Protein AF-A0A831PQY0-F1 (afdb_monomer)

Foldseek 3Di:
DDPLLVQLCVLLVHDPPDDLVRLVVSLVVLCVVLPLVVCVPPDPVSSVVSVVSNVSNVVSSCVNVCVVVPQPQQQWDWDDPPQFIFTAHPVRHTQGDGAFSDWDGGDSQWIWTHDPQFIFIAGSNRDTLGDRAFNDWDHADPQWIWTHDPQFIFIAGSNRHTLGDGQFNDWAYDDPQWTWTHHPPWIFIAGSNRDTDTDDPPDD

Secondary structure (DSSP, 8-state):
--HHHHHHHHHTT--TT--HHHHHHHHHHHHHHH-GGGGTTS-HHHHHHHHHHHHHHHHHHHHHHHHSS-SS--SEEEEESSS-EEEEETTS-EEEEEEESEE---BTTBEEEEETTEEEEE-TTS-EEEEEEESEEPPPBTTBEEEEETTEEEEE-TTS-EEEEEEESEE---BTTEEEEEETTEEEEEETTS-EEEPPPS--

Mean predicted aligned error: 12.65 Å

Structure (mmCIF, N/CA/C/O backbone):
data_AF-A0A831PQY0-F1
#
_entry.id   AF-A0A831PQY0-F1
#
loop_
_atom_site.group_PDB
_atom_site.id
_atom_site.type_symbol
_atom_site.label_atom_id
_atom_site.label_alt_id
_atom_site.label_comp_id
_atom_site.label_asym_id
_atom_site.label_entity_id
_atom_site.label_seq_id
_atom_site.pdbx_PDB_ins_code
_atom_site.Cartn_x
_atom_site.Cartn_y
_atom_site.Cartn_z
_atom_site.occupancy
_atom_site.B_iso_or_equiv
_atom_site.auth_seq_id
_atom_site.auth_comp_id
_atom_site.auth_asym_id
_atom_site.auth_atom_id
_atom_site.pdbx_PDB_model_num
ATOM 1 N N . MET A 1 1 ? 12.504 24.273 -8.321 1.00 65.50 1 MET A N 1
ATOM 2 C CA . MET A 1 1 ? 12.496 24.054 -6.858 1.00 65.50 1 MET A CA 1
ATOM 3 C C . MET A 1 1 ? 11.836 25.255 -6.194 1.00 65.50 1 MET A C 1
ATOM 5 O O . MET A 1 1 ? 12.265 26.369 -6.470 1.00 65.50 1 MET A O 1
ATOM 9 N N . THR A 1 2 ? 10.770 25.055 -5.415 1.00 85.31 2 THR A N 1
ATOM 10 C CA . THR A 1 2 ? 10.046 26.147 -4.735 1.00 85.31 2 THR A CA 1
ATOM 11 C C . THR A 1 2 ? 10.798 26.608 -3.480 1.00 85.31 2 THR A C 1
ATOM 13 O O . THR A 1 2 ? 11.620 25.866 -2.942 1.00 85.31 2 THR A O 1
ATOM 16 N N . GLU A 1 3 ? 10.512 27.818 -2.990 1.00 86.94 3 GLU A N 1
ATOM 17 C CA . GLU A 1 3 ? 11.104 28.347 -1.746 1.00 86.94 3 GLU A CA 1
ATOM 18 C C . GLU A 1 3 ? 10.795 27.474 -0.522 1.00 86.94 3 GLU A C 1
ATOM 20 O O . GLU A 1 3 ? 11.610 27.338 0.384 1.00 86.94 3 GLU A O 1
ATOM 25 N N . GLU A 1 4 ? 9.644 26.804 -0.518 1.00 84.75 4 GLU A N 1
ATOM 26 C CA . GLU A 1 4 ? 9.298 25.855 0.539 1.00 84.75 4 GLU A CA 1
ATOM 27 C C . GLU A 1 4 ? 10.176 24.600 0.539 1.00 84.75 4 GLU A C 1
ATOM 29 O O . GLU A 1 4 ? 10.442 24.048 1.603 1.00 84.75 4 GLU A O 1
ATOM 34 N N . ILE A 1 5 ? 10.615 24.146 -0.638 1.00 84.62 5 ILE A N 1
ATOM 35 C CA . ILE A 1 5 ? 11.493 22.977 -0.771 1.00 84.62 5 ILE A CA 1
ATOM 36 C C . ILE A 1 5 ? 12.906 23.339 -0.317 1.00 84.62 5 ILE A C 1
ATOM 38 O O . ILE A 1 5 ? 13.515 22.576 0.424 1.00 84.62 5 ILE A O 1
ATOM 42 N N . LYS A 1 6 ? 13.400 24.528 -0.687 1.00 87.94 6 LYS A N 1
ATOM 43 C CA . LYS A 1 6 ? 14.693 25.040 -0.203 1.00 87.94 6 LYS A CA 1
ATOM 44 C C . LYS A 1 6 ? 14.741 25.098 1.322 1.00 87.94 6 LYS A C 1
ATOM 46 O O . LYS A 1 6 ? 15.657 24.548 1.917 1.00 87.94 6 LYS A O 1
ATOM 51 N N . ARG A 1 7 ? 13.699 25.653 1.950 1.00 91.19 7 ARG A N 1
ATOM 52 C CA . ARG A 1 7 ? 13.583 25.705 3.417 1.00 91.19 7 ARG A CA 1
ATOM 53 C C . ARG A 1 7 ? 13.572 24.330 4.072 1.00 91.19 7 ARG A C 1
ATOM 55 O O . ARG A 1 7 ? 14.046 24.192 5.190 1.00 91.19 7 ARG A O 1
ATOM 62 N N . ALA A 1 8 ? 13.017 23.320 3.405 1.00 89.00 8 ALA A N 1
ATOM 63 C CA . ALA A 1 8 ? 13.025 21.963 3.933 1.00 89.00 8 ALA A CA 1
ATOM 64 C C . ALA A 1 8 ? 14.435 21.342 3.883 1.00 89.00 8 ALA A C 1
ATOM 66 O O . ALA A 1 8 ? 14.832 20.689 4.844 1.00 89.00 8 ALA A O 1
ATOM 67 N N . TYR A 1 9 ? 15.208 21.594 2.819 1.00 90.81 9 TYR A N 1
ATOM 68 C CA . TYR A 1 9 ? 16.624 21.199 2.752 1.00 90.81 9 TYR A CA 1
ATOM 69 C C . TYR A 1 9 ? 17.455 21.919 3.824 1.00 90.81 9 TYR A C 1
ATOM 71 O O . TYR A 1 9 ? 18.184 21.276 4.574 1.00 90.81 9 TYR A O 1
ATOM 79 N N . GLU A 1 10 ? 17.253 23.229 3.984 1.00 93.50 10 GLU A N 1
ATOM 80 C CA . GLU A 1 10 ? 17.897 24.030 5.034 1.00 93.50 10 GLU A CA 1
ATOM 81 C C . GLU A 1 10 ? 17.553 23.531 6.447 1.00 93.50 10 GLU A C 1
ATOM 83 O O . GLU A 1 10 ? 18.429 23.449 7.303 1.00 93.50 10 GLU A O 1
ATOM 88 N N . ALA A 1 11 ? 16.292 23.164 6.700 1.00 93.56 11 ALA A N 1
ATOM 89 C CA . ALA A 1 11 ? 15.847 22.663 8.001 1.00 93.56 11 ALA A CA 1
ATOM 90 C C . ALA A 1 11 ? 16.440 21.293 8.367 1.00 93.56 11 ALA A C 1
ATOM 92 O O . ALA A 1 11 ? 16.544 20.984 9.554 1.00 93.56 11 ALA A O 1
ATOM 93 N N . LEU A 1 12 ? 16.813 20.486 7.369 1.00 93.31 12 LEU A N 1
ATOM 94 C CA . LEU A 1 12 ? 17.541 19.230 7.560 1.00 93.31 12 LEU A CA 1
ATOM 95 C C . LEU A 1 12 ? 19.060 19.390 7.479 1.00 93.31 12 LEU A C 1
ATOM 97 O O . LEU A 1 12 ? 19.764 18.394 7.597 1.00 93.31 12 LEU A O 1
ATOM 101 N N . GLU A 1 13 ? 19.560 20.613 7.291 1.00 94.31 13 GLU A N 1
ATOM 102 C CA . GLU A 1 13 ? 20.993 20.900 7.175 1.00 94.31 13 GLU A CA 1
ATOM 103 C C . GLU A 1 13 ? 21.674 20.087 6.051 1.00 94.31 13 GLU A C 1
ATOM 105 O O . GLU A 1 13 ? 22.830 19.685 6.168 1.00 94.31 13 GLU A O 1
ATOM 110 N N . VAL A 1 14 ? 20.956 19.854 4.943 1.00 92.69 14 VAL A N 1
ATOM 111 C CA . VAL A 1 14 ? 21.448 19.119 3.763 1.00 92.69 14 VAL A CA 1
ATOM 112 C C . VAL A 1 14 ? 21.361 19.948 2.484 1.00 92.69 14 VAL A C 1
ATOM 114 O O . VAL A 1 14 ? 20.502 20.818 2.335 1.00 92.69 14 VAL A O 1
ATOM 117 N N . GLU A 1 15 ? 22.234 19.645 1.524 1.00 90.62 15 GLU A N 1
ATOM 118 C CA . GLU A 1 15 ? 22.239 20.309 0.220 1.00 90.62 15 GLU A CA 1
ATOM 119 C C . GLU A 1 15 ? 21.024 19.907 -0.641 1.00 90.62 15 GLU A C 1
ATOM 121 O O . GLU A 1 15 ? 20.596 18.743 -0.626 1.00 90.62 15 GLU A O 1
ATOM 126 N N . PRO A 1 16 ? 20.468 20.833 -1.448 1.00 89.12 16 PRO A N 1
ATOM 127 C CA . PRO A 1 16 ? 19.428 20.503 -2.412 1.00 89.12 16 PRO A CA 1
ATOM 128 C C . PRO A 1 16 ? 19.854 19.381 -3.364 1.00 89.12 16 PRO A C 1
ATOM 130 O O . PRO A 1 16 ? 20.879 19.474 -4.035 1.00 89.12 16 PRO A O 1
ATOM 133 N N . GLY A 1 17 ? 19.022 18.345 -3.475 1.00 79.56 17 GLY A N 1
ATOM 134 C CA . GLY A 1 17 ? 19.317 17.161 -4.288 1.00 79.56 17 GLY A CA 1
ATOM 135 C C . GLY A 1 17 ? 19.933 15.988 -3.521 1.00 79.56 17 GLY A C 1
ATOM 136 O O . GLY A 1 17 ? 20.228 14.978 -4.154 1.00 79.56 17 GLY A O 1
ATOM 137 N N . ALA A 1 18 ? 20.074 16.088 -2.193 1.00 82.38 18 ALA A N 1
ATOM 138 C CA . ALA A 1 18 ? 20.431 14.957 -1.337 1.00 82.38 18 ALA A CA 1
ATOM 139 C C . ALA A 1 18 ? 19.523 13.734 -1.583 1.00 82.38 18 ALA A C 1
ATOM 141 O O . ALA A 1 18 ? 18.303 13.864 -1.748 1.00 82.38 18 ALA A O 1
ATOM 142 N N . SER A 1 19 ? 20.137 12.553 -1.607 1.00 78.31 19 SER A N 1
ATOM 143 C CA . SER A 1 19 ? 19.492 11.246 -1.752 1.00 78.31 19 SER A CA 1
ATOM 144 C C . SER A 1 19 ? 18.610 10.897 -0.549 1.00 78.31 19 SER A C 1
ATOM 146 O O . SER A 1 19 ? 18.750 11.462 0.534 1.00 78.31 19 SER A O 1
ATOM 148 N N . GLU A 1 20 ? 17.709 9.919 -0.702 1.00 77.12 20 GLU A N 1
ATOM 149 C CA . GLU A 1 20 ? 16.850 9.466 0.405 1.00 77.12 20 GLU A CA 1
ATOM 150 C C . GLU A 1 20 ? 17.662 8.972 1.613 1.00 77.12 20 GLU A C 1
ATOM 152 O O . GLU A 1 20 ? 17.289 9.233 2.757 1.00 77.12 20 GLU A O 1
ATOM 157 N N . THR A 1 21 ? 18.797 8.311 1.371 1.00 75.00 21 THR A N 1
ATOM 158 C CA . THR A 1 21 ? 19.711 7.871 2.431 1.00 75.00 21 THR A CA 1
ATOM 159 C C . THR A 1 21 ? 20.302 9.060 3.186 1.00 75.00 21 THR A C 1
ATOM 161 O O . THR A 1 21 ? 20.207 9.090 4.410 1.00 75.00 21 THR A O 1
ATOM 164 N N . GLU A 1 22 ? 20.820 10.069 2.479 1.00 84.38 22 GLU A N 1
ATOM 165 C CA . GLU A 1 22 ? 21.385 11.285 3.087 1.00 84.38 22 GLU A CA 1
ATOM 166 C C . GLU A 1 22 ? 20.323 12.071 3.873 1.00 84.38 22 GLU A C 1
ATOM 168 O O . GLU A 1 22 ? 20.569 12.503 4.999 1.00 84.38 22 GLU A O 1
ATOM 173 N N . LEU A 1 23 ? 19.105 12.190 3.329 1.00 85.00 23 LEU A N 1
ATOM 174 C CA . LEU A 1 23 ? 17.973 12.823 4.012 1.00 85.00 23 LEU A CA 1
ATOM 175 C C . LEU A 1 23 ? 17.591 12.086 5.300 1.00 85.00 23 LEU A C 1
ATOM 177 O O . LEU A 1 23 ? 17.309 12.716 6.322 1.00 85.00 23 LEU A O 1
ATOM 181 N N . ARG A 1 24 ? 17.566 10.749 5.261 1.00 84.56 24 ARG A N 1
ATOM 182 C CA . ARG A 1 24 ? 17.228 9.912 6.416 1.00 84.56 24 ARG A CA 1
ATOM 183 C C . ARG A 1 24 ? 18.296 9.990 7.502 1.00 84.56 24 ARG A C 1
ATOM 185 O O . ARG A 1 24 ? 17.944 10.067 8.677 1.00 84.56 24 ARG A O 1
ATOM 192 N N . GLU A 1 25 ? 19.570 9.944 7.134 1.00 82.81 25 GLU A N 1
ATOM 193 C CA . GLU A 1 25 ? 20.678 10.049 8.087 1.00 82.81 25 GLU A CA 1
ATOM 194 C C . GLU A 1 25 ? 20.676 11.411 8.784 1.00 82.81 25 GLU A C 1
ATOM 196 O O . GLU A 1 25 ? 20.644 11.460 10.016 1.00 82.81 25 GLU A O 1
ATOM 201 N N . ALA A 1 26 ? 20.563 12.499 8.015 1.00 89.69 26 ALA A N 1
ATOM 202 C CA . ALA A 1 26 ? 20.464 13.852 8.555 1.00 89.69 26 ALA A CA 1
ATOM 203 C C . ALA A 1 26 ? 19.263 14.015 9.502 1.00 89.69 26 ALA A C 1
ATOM 205 O O . ALA A 1 26 ? 19.399 14.543 10.608 1.00 89.69 26 ALA A O 1
ATOM 206 N N . TYR A 1 27 ? 18.092 13.490 9.120 1.00 89.94 27 TYR A N 1
ATOM 207 C CA . TYR A 1 27 ? 16.911 13.479 9.985 1.00 89.94 27 TYR A CA 1
ATOM 208 C C . TYR A 1 27 ? 17.182 12.770 11.318 1.00 89.94 27 TYR A C 1
ATOM 210 O O . TYR A 1 27 ? 16.890 13.320 12.381 1.00 89.94 27 TYR A O 1
ATOM 218 N N . LEU A 1 28 ? 17.754 11.562 11.286 1.00 83.19 28 LEU A N 1
ATOM 219 C CA . LEU A 1 28 ? 18.023 10.789 12.499 1.00 83.19 28 LEU A CA 1
ATOM 220 C C . LEU A 1 28 ? 19.021 11.495 13.418 1.00 83.19 28 LEU A C 1
ATOM 222 O O . LEU A 1 28 ? 18.849 11.465 14.637 1.00 83.19 28 LEU A O 1
ATOM 226 N N . ASP A 1 29 ? 20.041 12.136 12.860 1.00 90.25 29 ASP A N 1
ATOM 227 C CA . ASP A 1 29 ? 21.036 12.860 13.645 1.00 90.25 29 ASP A CA 1
ATOM 228 C C . ASP A 1 29 ? 20.451 14.117 14.289 1.00 90.25 29 ASP A C 1
ATOM 230 O O . ASP A 1 29 ? 20.637 14.338 15.489 1.00 90.25 29 ASP A O 1
ATOM 234 N N . LEU A 1 30 ? 19.629 14.869 13.560 1.00 91.00 30 LEU A N 1
ATOM 235 C CA . LEU A 1 30 ? 18.924 16.025 14.108 1.00 91.00 30 LEU A CA 1
ATOM 236 C C . LEU A 1 30 ? 17.892 15.627 15.172 1.00 91.00 30 LEU A C 1
ATOM 238 O O . LEU A 1 30 ? 17.803 16.283 16.212 1.00 91.00 30 LEU A O 1
ATOM 242 N N . VAL A 1 31 ? 17.165 14.521 14.990 1.00 88.25 31 VAL A N 1
ATOM 243 C CA . VAL A 1 31 ? 16.253 13.990 16.019 1.00 88.25 31 VAL A CA 1
ATOM 244 C C . VAL A 1 31 ? 17.020 13.620 17.285 1.00 88.25 31 VAL A C 1
ATOM 246 O O . VAL A 1 31 ? 16.588 13.984 18.375 1.00 88.25 31 VAL A O 1
ATOM 249 N N . LYS A 1 32 ? 18.183 12.962 17.176 1.00 88.56 32 LYS A N 1
ATOM 250 C CA . LYS A 1 32 ? 19.033 12.655 18.343 1.00 88.56 32 LYS A CA 1
ATOM 251 C C . LYS A 1 32 ? 19.524 13.916 19.055 1.00 88.56 32 LYS A C 1
ATOM 253 O O . LYS A 1 32 ? 19.781 13.869 20.258 1.00 88.56 32 LYS A O 1
ATOM 258 N N . VAL A 1 33 ? 19.722 15.023 18.342 1.00 90.31 33 VAL A N 1
ATOM 259 C CA . VAL A 1 33 ? 20.150 16.299 18.934 1.00 90.31 33 VAL A CA 1
ATOM 260 C C . VAL A 1 33 ? 18.996 16.971 19.669 1.00 90.31 33 VAL A C 1
ATOM 262 O O . VAL A 1 33 ? 19.174 17.357 20.819 1.00 90.31 33 VAL A O 1
ATOM 265 N N . TRP A 1 34 ? 17.824 17.052 19.039 1.00 88.88 34 TRP A N 1
ATOM 266 C CA . TRP A 1 34 ? 16.681 17.836 19.518 1.00 88.88 34 TRP A CA 1
ATOM 267 C C . TRP A 1 34 ? 15.627 17.026 20.291 1.00 88.88 34 TRP A C 1
ATOM 269 O O . TRP A 1 34 ? 14.564 17.556 20.621 1.00 88.88 34 TRP A O 1
ATOM 279 N N . HIS A 1 35 ? 15.891 15.749 20.588 1.00 85.12 35 HIS A N 1
ATOM 280 C CA . HIS A 1 35 ? 14.958 14.884 21.312 1.00 85.12 35 HIS A CA 1
ATOM 281 C C . HIS A 1 35 ? 14.588 15.471 22.692 1.00 85.12 35 HIS A C 1
ATOM 283 O O . HIS A 1 35 ? 15.496 15.846 23.443 1.00 85.12 35 HIS A O 1
ATOM 289 N N . PRO A 1 36 ? 13.297 15.494 23.089 1.00 80.56 36 PRO A N 1
ATOM 290 C CA . PRO A 1 36 ? 12.851 16.104 24.346 1.00 80.56 36 PRO A CA 1
ATOM 291 C C . PRO A 1 36 ? 13.582 15.583 25.589 1.00 80.56 36 PRO A C 1
ATOM 293 O O . PRO A 1 36 ? 13.931 16.369 26.471 1.00 80.56 36 PRO A O 1
ATOM 296 N N . ASP A 1 37 ? 13.901 14.287 25.624 1.00 82.69 37 ASP A N 1
ATOM 297 C CA . ASP A 1 37 ? 14.613 13.649 26.741 1.00 82.69 37 ASP A CA 1
ATOM 298 C C . ASP A 1 37 ? 15.985 14.278 27.021 1.00 82.69 37 ASP A C 1
ATOM 300 O O . ASP A 1 37 ? 16.420 14.337 28.171 1.00 82.69 37 ASP A O 1
ATOM 304 N N . ARG A 1 38 ? 16.665 14.814 25.998 1.00 82.75 38 ARG A N 1
ATOM 305 C CA . ARG A 1 38 ? 17.962 15.488 26.179 1.00 82.75 38 ARG A CA 1
ATOM 306 C C . ARG A 1 38 ? 17.835 16.857 26.830 1.00 82.75 38 ARG A C 1
ATOM 308 O O . ARG A 1 38 ? 18.797 17.338 27.421 1.00 82.75 38 ARG A O 1
ATOM 315 N N . HIS A 1 39 ? 16.649 17.450 26.757 1.00 82.69 39 HIS A N 1
ATOM 316 C CA . HIS A 1 39 ? 16.357 18.786 27.259 1.00 82.69 39 HIS A CA 1
ATOM 317 C C . HIS A 1 39 ? 15.442 18.762 28.496 1.00 82.69 39 HIS A C 1
ATOM 319 O O . HIS A 1 39 ? 15.044 19.816 28.990 1.00 82.69 39 HIS A O 1
ATOM 325 N N . GLN A 1 40 ? 15.122 17.585 29.053 1.00 78.44 40 GLN A N 1
ATOM 326 C CA . GLN A 1 40 ? 14.158 17.432 30.155 1.00 78.44 40 GLN A CA 1
ATOM 327 C C . GLN A 1 40 ? 14.520 18.237 31.420 1.00 78.44 40 GLN A C 1
ATOM 329 O O . GLN A 1 40 ? 13.636 18.705 32.141 1.00 78.44 40 GLN A O 1
ATOM 334 N N . HIS A 1 41 ? 15.819 18.441 31.663 1.00 87.69 41 HIS A N 1
ATOM 335 C CA . HIS A 1 41 ? 16.349 19.198 32.803 1.00 87.69 41 HIS A CA 1
ATOM 336 C C . HIS A 1 41 ? 16.707 20.651 32.463 1.00 87.69 41 HIS A C 1
ATOM 338 O O . HIS A 1 41 ? 17.216 21.378 33.313 1.00 87.69 41 HIS A O 1
ATOM 344 N N . GLU A 1 42 ? 16.443 21.097 31.236 1.00 87.88 42 GLU A N 1
ATOM 345 C CA . GLU A 1 42 ? 16.750 22.457 30.806 1.00 87.88 42 GLU A CA 1
ATOM 346 C C . GLU A 1 42 ? 15.621 23.443 31.127 1.00 87.88 42 GLU A C 1
ATOM 348 O O . GLU A 1 42 ? 14.519 23.087 31.561 1.00 87.88 42 GLU A O 1
ATOM 353 N N . SER A 1 43 ? 15.881 24.731 30.900 1.00 90.06 43 SER A N 1
ATOM 354 C CA . SER A 1 43 ? 14.856 25.767 31.031 1.00 90.06 43 SER A CA 1
ATOM 355 C C . SER A 1 43 ? 13.660 25.494 30.111 1.00 90.06 43 SER A C 1
ATOM 357 O O . SER A 1 43 ? 13.807 24.958 29.013 1.00 90.06 43 SER A O 1
ATOM 359 N N . GLU A 1 44 ? 12.467 25.915 30.528 1.00 89.62 44 GLU A N 1
ATOM 360 C CA . GLU A 1 44 ? 11.242 25.785 29.725 1.00 89.62 44 GLU A CA 1
ATOM 361 C C . GLU A 1 44 ? 11.395 26.406 28.324 1.00 89.62 44 GLU A C 1
ATOM 363 O O . GLU A 1 44 ? 10.905 25.865 27.335 1.00 89.62 44 GLU A O 1
ATOM 368 N N . ARG A 1 45 ? 12.141 27.516 28.223 1.00 90.44 45 ARG A N 1
ATOM 369 C CA . ARG A 1 45 ? 12.454 28.170 26.944 1.00 90.44 45 ARG A CA 1
ATOM 370 C C . ARG A 1 45 ? 13.237 27.256 26.001 1.00 90.44 45 ARG A C 1
ATOM 372 O O . ARG A 1 45 ? 12.949 27.242 24.808 1.00 90.44 45 ARG A O 1
ATOM 379 N N . LEU A 1 46 ? 14.217 26.517 26.519 1.00 84.94 46 LEU A N 1
ATOM 380 C CA . LEU A 1 46 ? 15.031 25.602 25.716 1.00 84.94 46 LEU A CA 1
ATOM 381 C C . LEU A 1 46 ? 14.243 24.354 25.316 1.00 84.94 46 LEU A C 1
ATOM 383 O O . LEU A 1 46 ? 14.291 23.972 24.153 1.00 84.94 46 LEU A O 1
ATOM 387 N N . ARG A 1 47 ? 13.425 23.808 26.222 1.00 87.81 47 ARG A N 1
ATOM 388 C CA . ARG A 1 47 ? 12.512 22.695 25.916 1.00 87.81 47 ARG A CA 1
ATOM 389 C C . ARG A 1 47 ? 11.538 23.035 24.791 1.00 87.81 47 ARG A C 1
ATOM 391 O O . ARG A 1 47 ? 11.498 22.333 23.788 1.00 87.81 47 ARG A O 1
ATOM 398 N N . LYS A 1 48 ? 10.848 24.176 24.891 1.00 90.06 48 LYS A N 1
ATOM 399 C CA . LYS A 1 48 ? 9.941 24.664 23.836 1.00 90.06 48 LYS A CA 1
ATOM 400 C C . LYS A 1 48 ? 10.660 24.893 22.508 1.00 90.06 48 LYS A C 1
ATOM 402 O O . LYS A 1 48 ? 10.112 24.615 21.444 1.00 90.06 48 LYS A O 1
ATOM 407 N N . ARG A 1 49 ? 11.897 25.398 22.556 1.00 91.00 49 ARG A N 1
ATOM 408 C CA . ARG A 1 49 ? 12.728 25.569 21.359 1.00 91.00 49 ARG A CA 1
ATOM 409 C C . ARG A 1 49 ? 13.085 24.222 20.727 1.00 91.00 49 ARG A C 1
ATOM 411 O O . ARG A 1 49 ? 13.014 24.118 19.506 1.00 91.00 49 ARG A O 1
ATOM 418 N N . ALA A 1 50 ? 13.441 23.222 21.531 1.00 83.50 50 ALA A N 1
ATOM 419 C CA . ALA A 1 50 ? 13.766 21.882 21.054 1.00 83.50 50 ALA A CA 1
ATOM 420 C C . ALA A 1 50 ? 12.549 21.184 20.434 1.00 83.50 50 ALA A C 1
ATOM 422 O O . ALA A 1 50 ? 12.642 20.682 19.319 1.00 83.50 50 ALA A O 1
ATOM 423 N N . GLU A 1 51 ? 11.382 21.258 21.077 1.00 87.69 51 GLU A N 1
ATOM 424 C CA . GLU A 1 51 ? 10.115 20.750 20.530 1.00 87.69 51 GLU A CA 1
ATOM 425 C C . GLU A 1 51 ? 9.758 21.409 19.191 1.00 87.69 51 GLU A C 1
ATOM 427 O O . GLU A 1 51 ? 9.403 20.731 18.225 1.00 87.69 51 GLU A O 1
ATOM 432 N N . GLN A 1 52 ? 9.891 22.737 19.109 1.00 90.50 52 GLN A N 1
ATOM 433 C CA . GLN A 1 52 ? 9.633 23.477 17.877 1.00 90.50 52 GLN A CA 1
ATOM 434 C C . GLN A 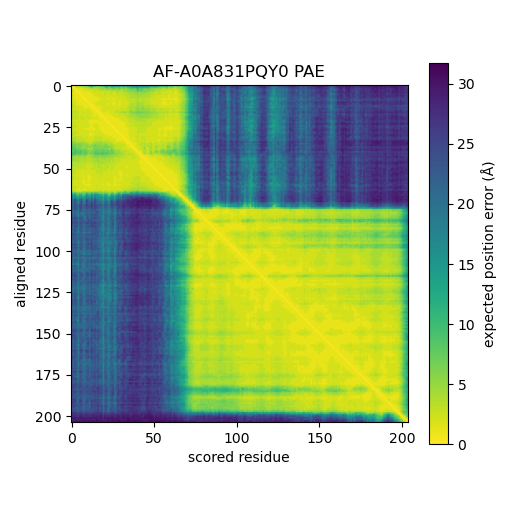1 52 ? 10.601 23.069 16.761 1.00 90.50 52 GLN A C 1
ATOM 436 O O . GLN A 1 52 ? 10.175 22.915 15.616 1.00 90.50 52 GLN A O 1
ATOM 441 N N . LYS A 1 53 ? 11.882 22.863 17.091 1.00 91.56 53 LYS A N 1
ATOM 442 C CA . LYS A 1 53 ? 12.883 22.383 16.135 1.00 91.56 53 LYS A CA 1
ATOM 443 C C . LYS A 1 53 ? 12.588 20.965 15.671 1.00 91.56 53 LYS A C 1
ATOM 445 O O . LYS A 1 53 ? 12.589 20.720 14.471 1.00 91.56 53 LYS A O 1
ATOM 450 N N . LEU A 1 54 ? 12.246 20.059 16.581 1.00 85.25 54 LEU A N 1
ATOM 451 C CA . LEU A 1 54 ? 11.874 18.689 16.239 1.00 85.25 54 LEU A CA 1
ATOM 452 C C . LEU A 1 54 ? 10.655 18.642 15.306 1.00 85.25 54 LEU A C 1
ATOM 454 O O . LEU A 1 54 ? 10.640 17.878 14.339 1.00 85.25 54 LEU A O 1
ATOM 458 N N . LYS A 1 55 ? 9.654 19.495 15.554 1.00 87.19 55 LYS A N 1
ATOM 459 C CA . LYS A 1 55 ? 8.487 19.645 14.678 1.00 87.19 55 LYS A CA 1
ATOM 460 C C . LYS A 1 55 ? 8.880 20.139 13.284 1.00 87.19 55 LYS A C 1
ATOM 462 O O . LYS A 1 55 ? 8.417 19.578 12.297 1.00 87.19 55 LYS A O 1
ATOM 467 N N . GLU A 1 56 ? 9.732 21.158 13.204 1.00 92.56 56 GLU A N 1
ATOM 468 C CA . GLU A 1 56 ? 10.234 21.717 11.942 1.00 92.56 56 GLU A CA 1
ATOM 469 C C . GLU A 1 56 ? 11.023 20.676 11.130 1.00 92.56 56 GLU A C 1
ATOM 471 O O . GLU A 1 56 ? 10.722 20.463 9.958 1.00 92.56 56 GLU A O 1
ATOM 476 N N . ILE A 1 57 ? 11.957 19.966 11.773 1.00 90.50 57 ILE A N 1
ATOM 477 C CA . ILE A 1 57 ? 12.774 18.894 11.179 1.00 90.50 57 ILE A CA 1
ATOM 478 C C . ILE A 1 57 ? 11.887 17.762 10.649 1.00 90.50 57 ILE A C 1
ATOM 480 O O . ILE A 1 57 ? 12.069 17.295 9.526 1.00 90.50 57 ILE A O 1
ATOM 484 N N . THR A 1 58 ? 10.885 17.345 11.427 1.00 82.06 58 THR A N 1
ATOM 485 C CA . THR A 1 58 ? 9.961 16.273 11.025 1.00 82.06 58 THR A CA 1
ATOM 486 C C . THR A 1 58 ? 9.125 16.687 9.815 1.00 82.06 58 THR A C 1
ATOM 488 O O . THR A 1 58 ? 9.052 15.945 8.841 1.00 82.06 58 THR A O 1
ATOM 491 N N . GLN A 1 59 ? 8.569 17.902 9.822 1.00 83.69 59 GLN A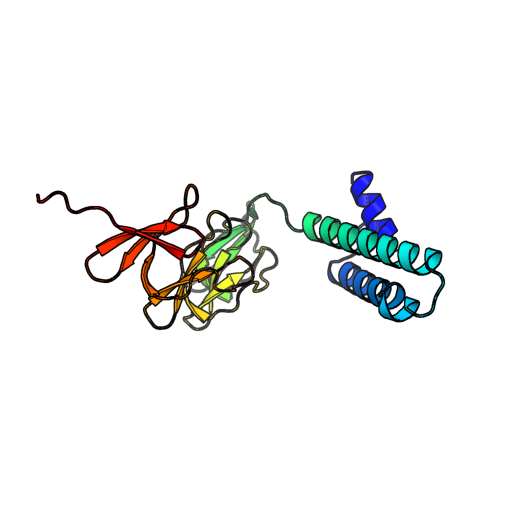 N 1
ATOM 492 C CA . GLN A 1 59 ? 7.799 18.433 8.692 1.00 83.69 59 GLN A CA 1
ATOM 493 C C . GLN A 1 59 ? 8.653 18.610 7.431 1.00 83.69 59 GLN A C 1
ATOM 495 O O . GLN A 1 59 ? 8.175 18.369 6.322 1.00 83.69 59 GLN A O 1
ATOM 500 N N . ALA A 1 60 ? 9.911 19.026 7.584 1.00 88.75 60 ALA A N 1
ATOM 501 C CA . ALA A 1 60 ? 10.855 19.152 6.483 1.00 88.75 60 ALA A CA 1
ATOM 502 C C . ALA A 1 60 ? 11.190 17.787 5.869 1.00 88.75 60 ALA A C 1
ATOM 504 O O . ALA A 1 60 ? 11.102 17.632 4.651 1.00 88.75 60 ALA A O 1
ATOM 505 N N . TYR A 1 61 ? 11.480 16.783 6.701 1.00 81.69 61 TYR A N 1
ATOM 506 C CA . TYR A 1 61 ? 11.722 15.411 6.255 1.00 81.69 61 TYR A CA 1
ATOM 507 C C . TYR A 1 61 ? 10.507 14.802 5.557 1.00 81.69 61 TYR A C 1
ATOM 509 O O . TYR A 1 61 ? 10.641 14.266 4.461 1.00 81.69 61 TYR A O 1
ATOM 517 N N . GLU A 1 62 ? 9.308 14.942 6.122 1.00 80.81 62 GLU A N 1
ATOM 518 C CA . GLU A 1 62 ? 8.069 14.486 5.482 1.00 80.81 62 GLU A CA 1
ATOM 519 C C . GLU A 1 62 ? 7.824 15.183 4.143 1.00 80.81 62 GLU A C 1
ATOM 521 O O . GLU A 1 62 ? 7.451 14.528 3.169 1.00 80.81 62 GLU A O 1
ATOM 526 N N . LYS A 1 63 ? 8.079 16.496 4.066 1.00 84.81 63 LYS A N 1
ATOM 527 C CA . LYS A 1 63 ? 7.953 17.263 2.824 1.00 84.81 63 LYS A CA 1
ATOM 528 C C . LYS A 1 63 ? 8.949 16.773 1.775 1.00 84.81 63 LYS A C 1
ATOM 530 O O . LYS A 1 63 ? 8.531 16.497 0.658 1.00 84.81 63 LYS A O 1
ATOM 535 N N . LEU A 1 64 ? 10.230 16.620 2.114 1.00 82.62 64 LEU A N 1
ATOM 536 C CA . LEU A 1 64 ? 11.256 16.167 1.167 1.00 82.62 64 LEU A CA 1
ATOM 537 C C . LEU A 1 64 ? 11.067 14.705 0.749 1.00 82.62 64 LEU A C 1
ATOM 539 O O . LEU A 1 64 ? 11.170 14.399 -0.436 1.00 82.62 64 LEU A O 1
ATOM 543 N N . ARG A 1 65 ? 10.679 13.823 1.677 1.00 74.88 65 ARG A N 1
ATOM 544 C CA . ARG A 1 65 ? 10.286 12.439 1.365 1.00 74.88 65 ARG A CA 1
ATOM 545 C C . ARG A 1 65 ? 9.049 12.399 0.464 1.00 74.88 65 ARG A C 1
ATOM 547 O O . ARG A 1 65 ? 8.965 11.579 -0.445 1.00 74.88 65 ARG A O 1
ATOM 554 N N . GLY A 1 66 ? 8.100 13.307 0.691 1.00 61.16 66 GLY A N 1
ATOM 555 C CA . GLY A 1 66 ? 6.897 13.475 -0.120 1.00 61.16 66 GLY A CA 1
ATOM 556 C C . GLY A 1 66 ? 7.160 13.995 -1.537 1.00 61.16 66 GLY A C 1
ATOM 557 O O . GLY A 1 66 ? 6.366 13.723 -2.427 1.00 61.16 66 GLY A O 1
ATOM 558 N N . LEU A 1 67 ? 8.280 14.682 -1.796 1.00 53.62 67 LEU A N 1
ATOM 559 C CA . LEU A 1 67 ? 8.644 15.161 -3.142 1.00 53.62 67 LEU A CA 1
ATOM 5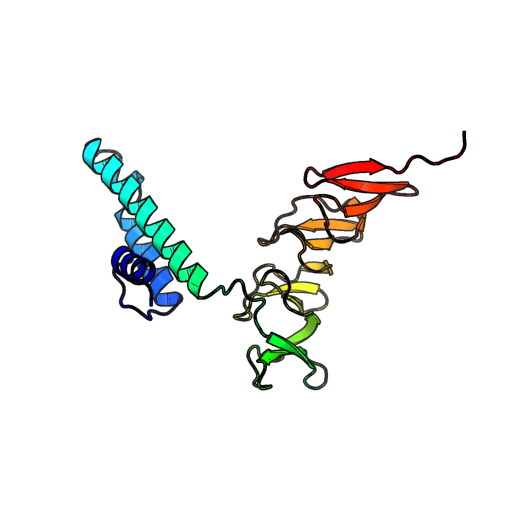60 C C . LEU A 1 67 ? 9.145 14.045 -4.072 1.00 53.62 67 LEU A C 1
ATOM 562 O O . LEU A 1 67 ? 9.065 14.201 -5.288 1.00 53.62 67 LEU A O 1
ATOM 566 N N . GLY A 1 68 ? 9.626 12.926 -3.516 1.00 47.00 68 GLY A N 1
ATOM 567 C CA . GLY A 1 68 ? 9.881 11.676 -4.248 1.00 47.00 68 GLY A CA 1
ATOM 568 C C . GLY A 1 68 ? 8.644 10.778 -4.361 1.00 47.00 68 GLY A C 1
ATOM 569 O O . GLY A 1 68 ? 8.615 9.853 -5.167 1.00 47.00 68 GLY A O 1
ATOM 570 N N . GLN A 1 69 ? 7.591 11.079 -3.597 1.00 45.53 69 GLN A N 1
ATOM 571 C CA . GLN A 1 69 ? 6.279 10.449 -3.702 1.00 45.53 69 GLN A CA 1
ATOM 572 C C . GLN A 1 69 ? 5.340 11.386 -4.450 1.00 45.53 69 GLN A C 1
ATOM 574 O O . GLN A 1 69 ? 4.433 12.000 -3.888 1.00 45.53 69 GLN A O 1
ATOM 579 N N . SER A 1 70 ? 5.575 11.486 -5.755 1.00 40.00 70 SER A N 1
ATOM 580 C CA . SER A 1 70 ? 4.569 11.982 -6.679 1.00 40.00 70 SER A CA 1
ATOM 581 C C . SER A 1 70 ? 3.212 11.346 -6.345 1.00 40.00 70 SER A C 1
ATOM 583 O O . SER A 1 70 ? 3.057 10.129 -6.368 1.00 40.00 70 SER A O 1
ATOM 585 N N . GLN A 1 71 ? 2.230 12.190 -6.027 1.00 41.28 71 GLN A N 1
ATOM 586 C CA . GLN A 1 71 ? 0.809 11.837 -6.042 1.00 41.28 71 GLN A CA 1
ATOM 587 C C . GLN A 1 71 ? 0.284 11.592 -7.467 1.00 41.28 71 GLN A C 1
ATOM 589 O O . GLN A 1 71 ? -0.880 11.231 -7.616 1.00 41.28 71 GLN A O 1
ATOM 594 N N . ALA A 1 72 ? 1.103 11.749 -8.515 1.00 44.12 72 ALA A N 1
ATOM 595 C CA . ALA A 1 72 ? 0.835 11.026 -9.750 1.00 44.12 72 ALA A CA 1
ATOM 596 C C . ALA A 1 72 ? 1.095 9.551 -9.448 1.00 44.12 72 ALA A C 1
ATOM 598 O O . ALA A 1 72 ? 2.212 9.220 -9.041 1.00 44.12 72 ALA A O 1
ATOM 599 N N . GLU A 1 73 ? 0.069 8.704 -9.605 1.00 55.78 73 GLU A N 1
ATOM 600 C CA . GLU A 1 73 ? 0.251 7.259 -9.780 1.00 55.78 73 GLU A CA 1
ATOM 601 C C . GLU A 1 73 ? 1.537 7.088 -10.587 1.00 55.78 73 GLU A C 1
ATOM 603 O O . GLU A 1 73 ? 1.638 7.678 -11.662 1.00 55.78 73 GLU A O 1
ATOM 608 N N . ALA A 1 74 ? 2.573 6.465 -10.010 1.00 62.69 74 ALA A N 1
ATOM 609 C CA . ALA A 1 74 ? 3.855 6.385 -10.694 1.00 62.69 74 ALA A CA 1
ATOM 610 C C . ALA A 1 74 ? 3.566 5.850 -12.098 1.00 62.69 74 ALA A C 1
ATOM 612 O O . ALA A 1 74 ? 2.871 4.836 -12.188 1.00 62.69 74 ALA A O 1
ATOM 613 N N . ASP A 1 75 ? 4.002 6.567 -13.147 1.00 80.75 75 ASP A N 1
ATOM 614 C CA . ASP A 1 75 ? 3.778 6.237 -14.568 1.00 80.75 75 ASP A CA 1
ATOM 615 C C . ASP A 1 75 ? 4.565 4.966 -14.934 1.00 80.75 75 ASP A C 1
ATOM 617 O O . ASP A 1 75 ? 5.448 4.953 -15.794 1.00 80.75 75 ASP A O 1
ATOM 621 N N . LEU A 1 76 ? 4.289 3.908 -14.185 1.00 91.69 76 LEU A N 1
ATOM 622 C CA . LEU A 1 76 ? 4.933 2.626 -14.133 1.00 91.69 76 LEU A CA 1
ATOM 623 C C . LEU A 1 76 ? 3.875 1.598 -14.483 1.00 91.69 76 LEU A C 1
ATOM 625 O O . LEU A 1 76 ? 2.888 1.395 -13.772 1.00 91.69 76 LEU A O 1
ATOM 629 N N . PHE A 1 77 ? 4.105 0.938 -15.602 1.00 94.94 77 PHE A N 1
ATOM 630 C CA . PHE A 1 77 ? 3.189 -0.033 -16.159 1.00 94.94 77 PHE A CA 1
ATOM 631 C C . PHE A 1 77 ? 3.740 -1.427 -15.874 1.00 94.94 77 PHE A C 1
ATOM 633 O O . PHE A 1 77 ? 4.919 -1.676 -16.153 1.00 94.94 77 PHE A O 1
ATOM 640 N N . PRO A 1 78 ? 2.932 -2.336 -15.300 1.00 96.25 78 PRO A N 1
ATOM 641 C CA . PRO A 1 78 ? 3.365 -3.704 -15.091 1.00 96.25 78 PRO A CA 1
ATOM 642 C C . PRO A 1 78 ? 3.596 -4.356 -16.456 1.00 96.25 78 PRO A C 1
ATOM 644 O O . PRO A 1 78 ? 2.775 -4.231 -17.366 1.00 96.25 78 PRO A O 1
ATOM 647 N N . MET A 1 79 ? 4.722 -5.041 -16.599 1.00 96.38 79 MET A N 1
ATOM 648 C CA . MET A 1 79 ? 5.109 -5.697 -17.841 1.00 96.38 79 MET A CA 1
ATOM 649 C C . MET A 1 79 ? 5.645 -7.092 -17.546 1.00 96.38 79 MET A C 1
ATOM 651 O O . MET A 1 79 ? 6.413 -7.288 -16.601 1.00 96.38 79 MET A O 1
ATOM 655 N N . ASP A 1 80 ? 5.227 -8.050 -18.368 1.00 96.25 80 ASP A N 1
ATOM 656 C CA . ASP A 1 80 ? 5.721 -9.421 -18.352 1.00 96.25 80 ASP A CA 1
ATOM 657 C C . ASP A 1 80 ? 7.017 -9.526 -19.171 1.00 96.25 80 ASP A C 1
ATOM 659 O O . ASP A 1 80 ? 7.070 -9.129 -20.338 1.00 96.25 80 ASP A O 1
ATOM 663 N N . PHE A 1 81 ? 8.060 -10.074 -18.550 1.00 91.50 81 PHE A N 1
ATOM 664 C CA . PHE A 1 81 ? 9.375 -10.330 -19.134 1.00 91.50 81 PHE A CA 1
ATOM 665 C C . PHE A 1 81 ? 9.635 -11.835 -19.280 1.00 91.50 81 PHE A C 1
ATOM 667 O O . PHE A 1 81 ? 10.700 -12.336 -18.920 1.00 91.50 81 PHE A O 1
ATOM 674 N N . GLY A 1 82 ? 8.657 -12.572 -19.807 1.00 90.56 82 GLY A N 1
ATOM 675 C CA . GLY A 1 82 ? 8.796 -14.003 -20.085 1.00 90.56 82 GLY A CA 1
ATOM 676 C C . GLY A 1 82 ? 8.536 -14.885 -18.865 1.00 90.56 82 GLY A C 1
ATOM 677 O O . GLY A 1 82 ? 9.251 -15.860 -18.646 1.00 90.56 82 GLY A O 1
ATOM 678 N N . GLY A 1 83 ? 7.523 -14.538 -18.071 1.00 89.62 83 GLY A N 1
ATOM 679 C CA . GLY A 1 83 ? 7.072 -15.279 -16.890 1.00 89.62 83 GLY A CA 1
ATOM 680 C C . GLY A 1 83 ? 7.388 -14.594 -15.562 1.00 89.62 83 GLY A C 1
ATOM 681 O O . GLY A 1 83 ? 6.902 -15.035 -14.524 1.00 89.62 83 GLY A O 1
ATOM 682 N N . MET A 1 84 ? 8.164 -13.509 -15.590 1.00 92.75 84 MET A N 1
ATOM 683 C CA . MET A 1 84 ? 8.443 -12.667 -14.430 1.00 92.75 84 MET A 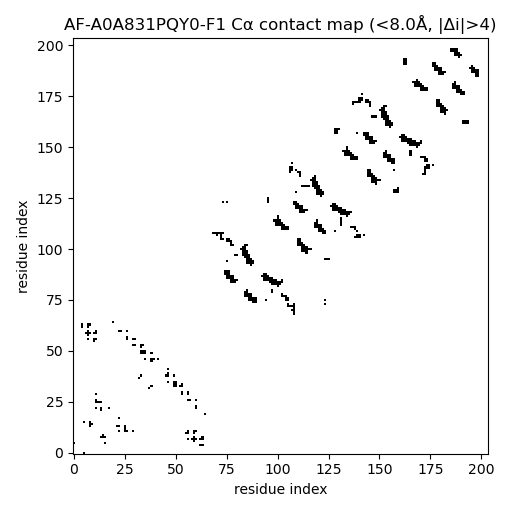CA 1
ATOM 684 C C . MET A 1 84 ? 7.976 -11.248 -14.721 1.00 92.75 84 MET A C 1
ATOM 686 O O . MET A 1 84 ? 8.278 -10.675 -15.767 1.00 92.75 84 MET A O 1
ATOM 690 N N . TRP A 1 85 ? 7.268 -10.664 -13.771 1.00 95.81 85 TRP A N 1
ATOM 691 C CA . TRP A 1 85 ? 6.727 -9.324 -13.864 1.00 95.81 85 TRP A CA 1
ATOM 692 C C . TRP A 1 85 ? 7.674 -8.303 -13.245 1.00 95.81 85 TRP A C 1
ATOM 694 O O . TRP A 1 85 ? 8.222 -8.516 -12.159 1.00 95.81 85 TRP A O 1
ATOM 704 N N . GLY A 1 86 ? 7.822 -7.179 -13.939 1.00 95.25 86 GLY A N 1
ATOM 705 C CA . GLY A 1 86 ? 8.470 -5.955 -13.473 1.00 95.25 86 GLY A CA 1
ATOM 706 C C . GLY A 1 86 ? 7.643 -4.738 -13.878 1.00 95.25 86 GLY A C 1
ATOM 707 O O . GLY A 1 86 ? 6.489 -4.879 -14.286 1.00 95.25 86 GLY A O 1
ATOM 708 N N . TYR A 1 87 ? 8.235 -3.549 -13.795 1.00 96.06 87 TYR A N 1
ATOM 709 C CA . TYR A 1 87 ? 7.564 -2.312 -14.197 1.00 96.06 87 TYR A CA 1
ATOM 710 C C . TYR A 1 87 ? 8.434 -1.487 -15.132 1.00 96.06 87 TYR A C 1
ATOM 712 O O . TYR A 1 87 ? 9.646 -1.367 -14.932 1.00 96.06 87 TYR A O 1
ATOM 720 N N . VAL A 1 88 ? 7.796 -0.894 -16.136 1.00 91.38 88 VAL A N 1
ATOM 721 C CA . VAL A 1 88 ? 8.424 0.003 -17.110 1.00 91.38 88 VAL A CA 1
ATOM 722 C C . VAL A 1 88 ? 7.833 1.399 -17.022 1.00 91.38 88 VAL A C 1
ATOM 724 O O . VAL A 1 88 ? 6.657 1.551 -16.711 1.00 91.38 88 VAL A O 1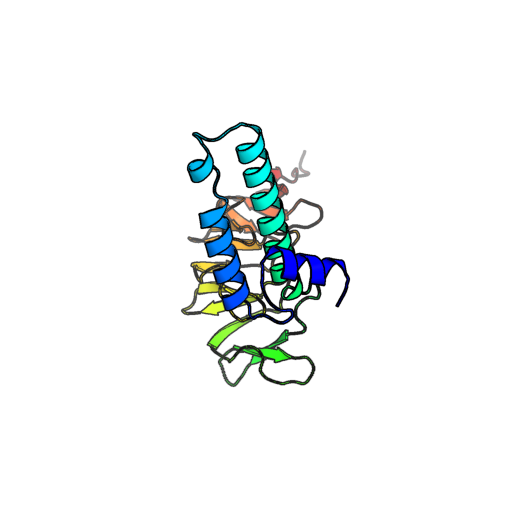
ATOM 727 N N . ASP A 1 89 ? 8.633 2.415 -17.325 1.00 87.94 89 ASP A N 1
ATOM 728 C CA . ASP A 1 89 ? 8.136 3.779 -17.482 1.00 87.94 89 ASP A CA 1
ATOM 729 C C . ASP A 1 89 ? 7.325 3.954 -18.783 1.00 87.94 89 ASP A C 1
ATOM 731 O O . ASP A 1 89 ? 7.283 3.074 -19.646 1.00 87.94 89 ASP A O 1
ATOM 735 N N . ALA A 1 90 ? 6.722 5.131 -18.974 1.00 87.00 90 ALA A N 1
ATOM 736 C CA . ALA A 1 90 ? 5.977 5.475 -20.193 1.00 87.00 90 ALA A CA 1
ATOM 737 C C . ALA A 1 90 ? 6.797 5.395 -21.503 1.00 87.00 90 ALA A C 1
ATOM 739 O O . ALA A 1 90 ? 6.228 5.445 -22.593 1.00 87.00 90 ALA A O 1
ATOM 740 N N . ARG A 1 91 ? 8.132 5.292 -21.428 1.00 83.44 91 ARG A N 1
ATOM 741 C CA . ARG A 1 91 ? 9.028 5.111 -22.582 1.00 83.44 91 ARG A CA 1
ATOM 742 C C . ARG A 1 91 ? 9.410 3.641 -22.793 1.00 83.44 91 ARG A C 1
ATOM 744 O O . ARG A 1 91 ? 10.228 3.359 -23.666 1.00 83.44 91 ARG A O 1
ATOM 751 N N . GLY A 1 92 ? 8.854 2.723 -22.003 1.00 84.75 92 GLY A N 1
ATOM 752 C CA . GLY A 1 92 ? 9.151 1.293 -22.041 1.00 84.75 92 GLY A CA 1
ATOM 753 C C . GLY A 1 92 ? 10.482 0.916 -21.389 1.00 84.75 92 GLY A C 1
ATOM 754 O O . GLY A 1 92 ? 10.954 -0.203 -21.579 1.00 84.75 92 GLY A O 1
ATOM 755 N N . ARG A 1 93 ? 11.122 1.824 -20.641 1.00 84.75 93 ARG A N 1
ATOM 756 C CA . ARG A 1 93 ? 12.377 1.522 -19.939 1.00 84.75 93 ARG A CA 1
ATOM 757 C C . ARG A 1 93 ? 12.060 0.865 -18.605 1.00 84.75 93 ARG A C 1
ATOM 759 O O . ARG A 1 93 ? 11.218 1.367 -17.867 1.00 84.75 93 ARG A O 1
ATOM 766 N N . THR A 1 94 ? 12.753 -0.219 -18.272 1.00 85.94 94 THR A N 1
ATOM 767 C CA . THR A 1 94 ? 12.596 -0.900 -16.981 1.00 85.94 94 THR A CA 1
ATOM 768 C C . THR A 1 94 ? 12.927 0.042 -15.825 1.00 85.94 94 THR A C 1
ATOM 770 O O . THR A 1 94 ? 14.044 0.546 -15.738 1.00 85.94 94 THR A O 1
ATOM 773 N N . ALA A 1 95 ? 11.951 0.261 -14.946 1.00 86.94 95 ALA A N 1
ATOM 774 C CA . ALA A 1 95 ? 12.081 1.043 -13.720 1.00 86.94 95 ALA A CA 1
ATOM 775 C C . ALA A 1 95 ? 12.202 0.136 -12.489 1.00 86.94 95 ALA A C 1
ATOM 777 O O . ALA A 1 95 ? 13.031 0.381 -11.621 1.00 86.94 95 ALA A O 1
ATOM 778 N N . ILE A 1 96 ? 11.421 -0.949 -12.451 1.00 89.56 96 ILE A N 1
ATOM 779 C CA . ILE A 1 96 ? 11.517 -1.992 -11.426 1.00 89.56 96 ILE A CA 1
ATOM 780 C C . ILE A 1 96 ? 11.817 -3.300 -12.147 1.00 89.56 96 ILE A C 1
ATOM 782 O O . ILE A 1 96 ? 11.058 -3.728 -13.023 1.00 89.56 96 ILE A O 1
ATOM 786 N N . HIS A 1 97 ? 12.943 -3.917 -11.795 1.00 84.69 97 HIS A N 1
ATOM 787 C CA . HIS A 1 97 ? 13.392 -5.142 -12.444 1.00 84.69 97 HIS A CA 1
ATOM 788 C C . HIS A 1 97 ? 12.378 -6.287 -12.276 1.00 84.69 97 HIS A C 1
ATOM 790 O O . HIS A 1 97 ? 11.710 -6.366 -11.242 1.00 84.69 97 HIS A O 1
ATOM 796 N N . PRO A 1 98 ? 12.256 -7.186 -13.271 1.00 87.88 98 PRO A N 1
ATOM 797 C CA . PRO A 1 98 ? 11.299 -8.282 -13.209 1.00 87.88 98 PRO A CA 1
ATOM 798 C C . PRO A 1 98 ? 11.693 -9.288 -12.130 1.00 87.88 98 PRO A C 1
ATOM 800 O O . PRO A 1 98 ? 12.719 -9.955 -12.242 1.00 87.88 98 PRO A O 1
ATOM 803 N N . LEU A 1 99 ? 10.889 -9.369 -11.073 1.00 91.31 99 LEU A N 1
ATOM 804 C CA . LEU A 1 99 ? 11.158 -10.183 -9.879 1.00 91.31 99 LEU A CA 1
ATOM 805 C C . LEU A 1 99 ? 9.902 -10.869 -9.331 1.00 91.31 99 LEU A C 1
ATOM 807 O O . LEU A 1 99 ? 9.998 -11.699 -8.427 1.00 91.31 99 LEU A O 1
ATOM 811 N N . TYR A 1 100 ? 8.728 -10.544 -9.871 1.00 95.38 100 TYR A N 1
ATOM 812 C CA . TYR A 1 100 ? 7.446 -10.959 -9.311 1.00 95.38 100 TYR A CA 1
ATOM 813 C C . TYR A 1 100 ? 6.781 -12.027 -10.175 1.00 95.38 100 TYR A C 1
ATOM 815 O O . TYR A 1 100 ? 6.868 -11.989 -11.397 1.00 95.38 100 TYR A O 1
ATOM 823 N N . ALA A 1 101 ? 6.066 -12.963 -9.557 1.00 96.31 101 ALA A N 1
ATOM 824 C CA . ALA A 1 101 ? 5.272 -13.949 -10.296 1.00 96.31 101 ALA A CA 1
ATOM 825 C C . ALA A 1 101 ? 4.028 -13.312 -10.948 1.00 96.31 101 ALA A C 1
ATOM 827 O O . ALA A 1 101 ? 3.528 -13.792 -11.960 1.00 96.31 101 ALA A O 1
ATOM 828 N N . ALA A 1 102 ? 3.537 -12.216 -10.367 1.00 97.19 102 ALA A N 1
ATOM 829 C CA . ALA A 1 102 ? 2.481 -11.373 -10.908 1.00 97.19 102 ALA A CA 1
ATOM 830 C C . ALA A 1 102 ? 2.635 -9.950 -10.361 1.00 97.19 102 ALA A C 1
ATOM 832 O O . ALA A 1 102 ? 3.149 -9.755 -9.257 1.00 97.19 102 ALA A O 1
ATOM 833 N N . ALA A 1 103 ? 2.160 -8.967 -11.116 1.00 97.12 103 ALA A N 1
ATOM 834 C CA . ALA A 1 103 ? 2.161 -7.562 -10.735 1.00 97.12 103 ALA A CA 1
ATOM 835 C C . ALA A 1 103 ? 0.879 -6.887 -11.229 1.00 97.12 103 ALA A C 1
ATOM 837 O O . ALA A 1 103 ? 0.398 -7.186 -12.322 1.00 97.12 103 ALA A O 1
ATOM 838 N N . ARG A 1 104 ? 0.326 -5.975 -10.430 1.00 96.81 104 ARG A N 1
ATOM 839 C CA . ARG A 1 104 ? -0.822 -5.139 -10.804 1.00 96.81 104 ARG A CA 1
ATOM 840 C C . ARG A 1 104 ? -0.397 -3.685 -11.004 1.00 96.81 104 ARG A C 1
ATOM 842 O O . ARG A 1 104 ? 0.669 -3.301 -10.536 1.00 96.81 104 ARG A O 1
ATOM 849 N N . PRO A 1 105 ? -1.208 -2.861 -11.687 1.00 95.50 105 PRO A N 1
ATOM 850 C CA . PRO A 1 105 ? -0.926 -1.435 -11.804 1.00 95.50 105 PRO A CA 1
ATOM 851 C C . PRO A 1 105 ? -0.813 -0.749 -10.439 1.00 95.50 105 PRO A C 1
ATOM 853 O O . PRO A 1 105 ? -1.461 -1.155 -9.472 1.00 95.50 105 PRO A O 1
ATOM 856 N N . PHE A 1 106 ? -0.033 0.330 -10.381 1.00 93.94 106 PHE A N 1
ATOM 857 C CA . PHE A 1 106 ? -0.011 1.205 -9.214 1.00 93.94 106 PHE A CA 1
ATOM 858 C C . PHE A 1 106 ? -1.386 1.847 -8.994 1.00 93.94 106 PHE A C 1
ATOM 860 O O . PHE A 1 106 ? -1.990 2.386 -9.920 1.00 93.94 106 PHE A O 1
ATOM 867 N N . ARG A 1 107 ? -1.860 1.815 -7.747 1.00 93.38 107 ARG A N 1
ATOM 868 C CA . ARG A 1 107 ? -3.059 2.504 -7.258 1.00 93.38 107 ARG A CA 1
ATOM 869 C C . ARG A 1 107 ? -2.745 3.166 -5.928 1.00 93.38 107 ARG A C 1
ATOM 871 O O . ARG A 1 107 ? -2.166 2.548 -5.040 1.00 93.38 107 ARG A O 1
ATOM 878 N N . GLU A 1 108 ? -3.064 4.453 -5.817 1.00 90.81 108 GLU A N 1
ATOM 879 C CA . GLU A 1 108 ? -2.755 5.265 -4.627 1.00 90.81 108 GLU A CA 1
ATOM 880 C C . GLU A 1 108 ? -1.270 5.194 -4.206 1.00 90.81 108 GLU A C 1
ATOM 882 O O . GLU A 1 108 ? -0.921 5.236 -3.025 1.00 90.81 108 GLU A O 1
ATOM 887 N N . GLY A 1 109 ? -0.375 5.075 -5.194 1.00 90.69 109 GLY A N 1
ATOM 888 C CA . GLY A 1 109 ? 1.074 5.013 -4.996 1.00 90.69 109 GLY A CA 1
ATOM 889 C C . GLY A 1 109 ? 1.615 3.661 -4.521 1.00 90.69 109 GLY A C 1
ATOM 890 O O . GLY A 1 109 ? 2.786 3.598 -4.159 1.00 90.69 109 GLY A O 1
ATOM 891 N N . LEU A 1 110 ? 0.802 2.598 -4.510 1.00 94.94 110 LEU A N 1
ATOM 892 C CA . LEU A 1 110 ? 1.236 1.232 -4.204 1.00 94.94 110 LEU A CA 1
ATOM 893 C C . LEU A 1 110 ? 0.788 0.260 -5.296 1.00 94.94 110 LEU A C 1
ATOM 895 O O . LEU A 1 110 ? -0.286 0.420 -5.867 1.00 94.94 110 LEU A O 1
ATOM 899 N N . ALA A 1 111 ? 1.583 -0.768 -5.561 1.00 97.06 111 ALA A N 1
ATOM 900 C CA . ALA A 1 111 ? 1.228 -1.828 -6.495 1.00 97.06 111 ALA A CA 1
ATOM 901 C C . ALA A 1 111 ? 1.257 -3.190 -5.809 1.00 97.06 111 ALA A C 1
ATOM 903 O O . ALA A 1 111 ? 2.192 -3.512 -5.073 1.00 97.06 111 ALA A O 1
ATOM 904 N N . ALA A 1 112 ? 0.223 -3.992 -6.057 1.00 97.88 112 ALA A N 1
ATOM 905 C CA . ALA A 1 112 ? 0.151 -5.356 -5.561 1.00 97.88 112 ALA A CA 1
ATOM 906 C C . ALA A 1 112 ? 1.051 -6.266 -6.408 1.00 97.88 112 ALA A C 1
ATOM 908 O O . ALA A 1 112 ? 0.940 -6.293 -7.636 1.00 97.88 112 ALA A O 1
ATOM 909 N N . VAL A 1 113 ? 1.919 -7.032 -5.755 1.00 98.19 113 VAL A N 1
ATOM 910 C CA . VAL A 1 113 ? 2.834 -7.973 -6.414 1.00 98.19 113 VAL A CA 1
ATOM 911 C C . VAL A 1 113 ? 2.831 -9.323 -5.715 1.00 98.19 113 VAL A C 1
ATOM 913 O O . VAL A 1 113 ? 2.632 -9.406 -4.502 1.00 98.19 113 VAL A O 1
ATOM 916 N N . VAL A 1 114 ? 3.079 -10.382 -6.486 1.00 97.94 114 VAL A N 1
ATOM 917 C CA . VAL A 1 114 ? 3.218 -11.747 -5.975 1.00 97.94 114 VAL A CA 1
ATOM 918 C C . VAL A 1 114 ? 4.685 -12.126 -5.894 1.00 97.94 114 VAL A C 1
ATOM 920 O O . VAL A 1 114 ? 5.405 -12.109 -6.894 1.00 97.94 114 VAL A O 1
ATOM 923 N N . MET A 1 115 ? 5.107 -12.550 -4.710 1.00 92.12 115 MET A N 1
ATOM 924 C CA . MET A 1 115 ? 6.425 -13.116 -4.459 1.00 92.12 115 MET A CA 1
ATOM 925 C C . MET A 1 115 ? 6.262 -14.323 -3.535 1.00 92.12 115 MET A C 1
ATOM 927 O O . MET A 1 115 ? 5.579 -14.236 -2.518 1.00 92.12 115 MET A O 1
ATOM 931 N N . VAL A 1 116 ? 6.851 -15.462 -3.914 1.00 90.25 116 VAL A N 1
ATOM 932 C CA . VAL A 1 116 ? 6.705 -16.746 -3.195 1.00 90.25 116 VAL A CA 1
ATOM 933 C C . VAL A 1 116 ? 5.225 -17.077 -2.920 1.00 90.25 116 VAL A C 1
ATOM 935 O O . VAL A 1 116 ? 4.820 -17.323 -1.790 1.00 90.25 116 VAL A O 1
ATOM 938 N N . GLU A 1 117 ? 4.393 -17.014 -3.967 1.00 92.94 117 GLU A N 1
ATOM 939 C CA . GLU A 1 117 ? 2.948 -17.328 -3.926 1.00 92.94 117 GLU A CA 1
ATOM 940 C C . GLU A 1 117 ? 2.095 -16.459 -2.981 1.00 92.94 117 GLU A C 1
ATOM 942 O O . GLU A 1 117 ? 0.909 -16.733 -2.785 1.00 92.94 117 GLU A O 1
ATOM 947 N N . LYS A 1 118 ? 2.667 -15.401 -2.398 1.00 96.38 118 LYS A N 1
ATOM 948 C CA . LYS A 1 118 ? 1.963 -14.467 -1.519 1.00 96.38 118 LYS A CA 1
ATOM 949 C C . LYS A 1 118 ? 1.915 -13.077 -2.123 1.00 96.38 118 LYS A C 1
ATOM 951 O O . LYS A 1 118 ? 2.856 -12.630 -2.776 1.00 96.38 118 LYS A O 1
ATOM 956 N N . TRP A 1 119 ? 0.809 -12.391 -1.871 1.00 98.00 119 TRP A N 1
ATOM 957 C CA . TRP A 1 119 ? 0.607 -11.003 -2.248 1.00 98.00 119 TRP A CA 1
ATOM 958 C C . TRP A 1 119 ? 1.181 -10.067 -1.188 1.00 98.00 119 TRP A C 1
ATOM 960 O O . TRP A 1 119 ? 0.947 -10.245 0.013 1.00 98.00 119 TRP A O 1
ATOM 970 N N . GLY A 1 120 ? 1.911 -9.062 -1.660 1.00 97.38 120 GLY A N 1
ATOM 971 C CA . GLY A 1 120 ? 2.382 -7.905 -0.906 1.00 97.38 120 GLY A CA 1
ATOM 972 C C . GLY A 1 120 ? 2.216 -6.634 -1.734 1.00 97.38 120 GLY A C 1
ATOM 973 O O . GLY A 1 120 ? 1.671 -6.671 -2.840 1.00 97.38 120 GLY A O 1
ATOM 974 N N . PHE A 1 121 ? 2.693 -5.510 -1.206 1.00 97.88 121 PHE A N 1
ATOM 975 C CA . PHE A 1 121 ? 2.586 -4.213 -1.865 1.00 97.88 121 PHE A CA 1
ATOM 976 C C . PHE A 1 121 ? 3.927 -3.495 -1.876 1.00 97.88 121 PHE A C 1
ATOM 978 O O . PHE A 1 121 ? 4.563 -3.342 -0.829 1.00 97.88 121 PHE A O 1
ATOM 985 N N . ILE A 1 122 ? 4.320 -3.029 -3.056 1.00 95.56 122 ILE A N 1
ATOM 986 C CA . ILE A 1 122 ? 5.522 -2.224 -3.267 1.00 95.56 122 ILE A CA 1
ATOM 987 C C . ILE A 1 122 ? 5.153 -0.781 -3.589 1.00 95.56 122 ILE A C 1
ATOM 989 O O . ILE A 1 122 ? 4.050 -0.503 -4.067 1.00 95.56 122 ILE A O 1
ATOM 993 N N . ASP A 1 123 ? 6.075 0.135 -3.334 1.00 93.38 123 ASP A N 1
ATOM 994 C CA . ASP A 1 123 ? 6.014 1.493 -3.863 1.00 93.38 123 ASP A CA 1
ATOM 995 C C . ASP A 1 123 ? 6.765 1.620 -5.204 1.00 93.38 123 ASP A C 1
ATOM 997 O O . ASP A 1 123 ? 7.198 0.636 -5.806 1.00 93.38 123 ASP A O 1
ATOM 1001 N N . ALA A 1 124 ? 6.877 2.854 -5.699 1.00 90.31 124 ALA A N 1
ATOM 1002 C CA . ALA A 1 124 ? 7.482 3.154 -6.991 1.00 90.31 124 ALA A CA 1
ATOM 1003 C C . ALA A 1 124 ? 9.012 2.974 -7.037 1.00 90.31 124 ALA A C 1
ATOM 1005 O O . ALA A 1 124 ? 9.555 2.903 -8.139 1.00 90.31 124 ALA A O 1
ATOM 1006 N N . SER A 1 125 ? 9.708 2.892 -5.891 1.00 87.19 125 SER A N 1
ATOM 1007 C CA . SER A 1 125 ? 11.124 2.485 -5.867 1.00 87.19 125 SER A CA 1
ATOM 1008 C C . SER A 1 125 ? 11.277 0.966 -5.975 1.00 87.19 125 SER A C 1
ATOM 1010 O O . SER A 1 125 ? 12.369 0.478 -6.259 1.00 87.19 125 SER A O 1
ATOM 1012 N N . GLY A 1 126 ? 10.182 0.219 -5.814 1.00 88.12 126 GLY A N 1
ATOM 1013 C CA . GLY A 1 126 ? 10.179 -1.237 -5.768 1.00 88.12 126 GLY A CA 1
ATOM 1014 C C . GLY A 1 126 ? 10.340 -1.795 -4.357 1.00 88.12 126 GLY A C 1
ATOM 1015 O O . GLY A 1 126 ? 10.450 -3.012 -4.206 1.00 88.12 126 GLY A O 1
ATOM 1016 N N . ASP A 1 127 ? 10.321 -0.942 -3.331 1.00 89.94 127 ASP A N 1
ATOM 1017 C CA . ASP A 1 127 ? 10.451 -1.364 -1.944 1.00 89.94 127 ASP A CA 1
ATOM 1018 C C . ASP A 1 127 ? 9.110 -1.846 -1.396 1.00 89.94 127 ASP A C 1
ATOM 1020 O O . ASP A 1 127 ? 8.060 -1.222 -1.580 1.00 89.94 127 ASP A O 1
ATOM 1024 N N . PHE A 1 128 ? 9.133 -2.957 -0.658 1.00 90.38 128 PHE A N 1
ATOM 1025 C CA . PHE A 1 128 ? 7.938 -3.460 0.011 1.00 90.38 128 PHE A CA 1
ATOM 1026 C C . PHE A 1 128 ? 7.485 -2.506 1.117 1.00 90.38 128 PHE A C 1
ATOM 1028 O O . PHE A 1 128 ? 8.155 -2.330 2.134 1.00 90.38 128 PHE A O 1
ATOM 1035 N N . ARG A 1 129 ? 6.284 -1.953 0.950 1.00 94.25 129 ARG A N 1
ATOM 1036 C CA . ARG A 1 129 ? 5.545 -1.257 2.013 1.00 94.25 129 ARG A CA 1
ATOM 1037 C C . ARG A 1 129 ? 4.706 -2.215 2.837 1.00 94.25 129 ARG A C 1
ATOM 1039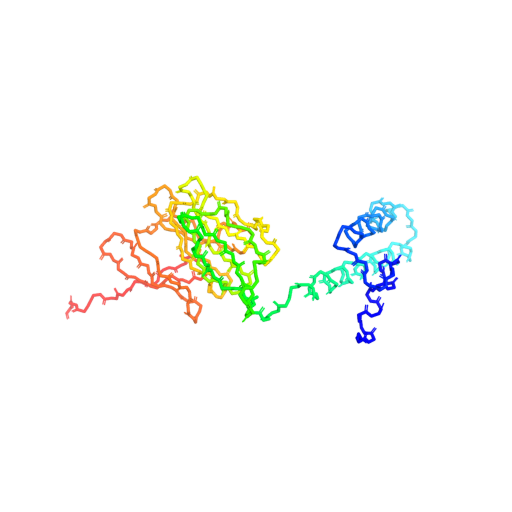 O O . ARG A 1 129 ? 4.522 -1.995 4.028 1.00 94.25 129 ARG A O 1
ATOM 1046 N N . VAL A 1 130 ? 4.263 -3.300 2.213 1.00 92.62 130 VAL A N 1
ATOM 1047 C CA . VAL A 1 130 ? 3.606 -4.417 2.883 1.00 92.62 130 VAL A CA 1
ATOM 1048 C C . VAL A 1 130 ? 4.243 -5.696 2.372 1.00 92.62 130 VAL A C 1
ATOM 1050 O O . VAL A 1 130 ? 4.231 -5.967 1.169 1.00 92.62 130 VAL A O 1
ATOM 1053 N N . THR A 1 131 ? 4.833 -6.472 3.273 1.00 93.38 131 THR A N 1
ATOM 1054 C CA . THR A 1 131 ? 5.532 -7.699 2.896 1.00 93.38 131 THR A CA 1
ATOM 1055 C C . THR A 1 131 ? 4.559 -8.739 2.323 1.00 93.38 131 THR A C 1
ATOM 1057 O O . THR A 1 131 ? 3.386 -8.765 2.708 1.00 93.38 131 THR A O 1
ATOM 1060 N N . PRO A 1 132 ? 5.013 -9.606 1.398 1.00 93.94 132 PRO A N 1
ATOM 1061 C CA . PRO A 1 132 ? 4.192 -10.681 0.853 1.00 93.94 132 PRO A CA 1
ATOM 1062 C C . PRO A 1 132 ? 3.728 -11.651 1.942 1.00 93.94 132 PRO A C 1
ATOM 1064 O O . PRO A 1 132 ? 4.512 -12.444 2.460 1.00 93.94 132 PRO A O 1
ATOM 1067 N N . LEU A 1 133 ? 2.448 -11.581 2.304 1.00 93.75 133 LEU A N 1
ATOM 1068 C CA . LEU A 1 133 ? 1.860 -12.381 3.390 1.00 93.75 133 LEU A CA 1
ATOM 1069 C C . LEU A 1 133 ? 0.485 -12.949 3.032 1.00 93.75 133 LEU A C 1
ATOM 1071 O O . LEU A 1 133 ? 0.056 -13.953 3.609 1.00 93.75 133 LEU A O 1
ATOM 1075 N N . TYR A 1 134 ? -0.215 -12.321 2.091 1.00 96.88 134 TYR A N 1
ATO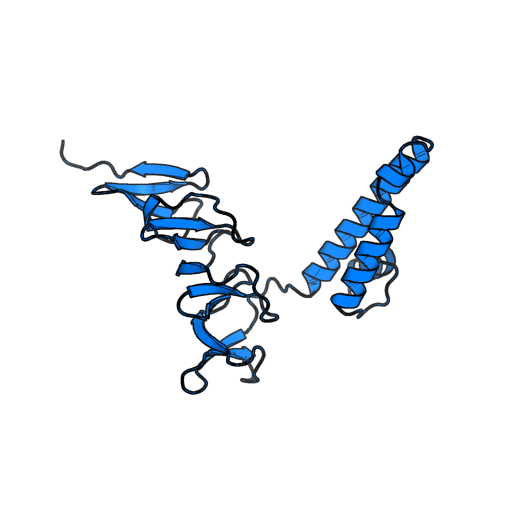M 1076 C CA . TYR A 1 134 ? -1.624 -12.597 1.842 1.00 96.88 134 TYR A CA 1
ATOM 1077 C C . TYR A 1 134 ? -1.812 -13.623 0.732 1.00 96.88 134 TYR A C 1
ATOM 1079 O O . TYR A 1 134 ? -1.006 -13.746 -0.185 1.00 96.88 134 TYR A O 1
ATOM 1087 N N . GLU A 1 135 ? -2.888 -14.391 0.828 1.00 98.06 135 GLU A N 1
ATOM 1088 C CA . GLU A 1 135 ? -3.260 -15.370 -0.197 1.00 98.06 135 GLU A CA 1
ATOM 1089 C C . GLU A 1 135 ? -3.854 -14.697 -1.435 1.00 98.06 135 GLU A C 1
ATOM 1091 O O . GLU A 1 135 ? -3.773 -15.243 -2.530 1.00 98.06 135 GLU A O 1
ATOM 1096 N N . ASP A 1 136 ? -4.471 -13.534 -1.240 1.00 98.19 136 ASP A N 1
ATOM 1097 C CA . ASP A 1 136 ? -5.053 -12.699 -2.282 1.00 98.19 136 ASP A CA 1
ATOM 1098 C C . ASP A 1 136 ? -5.181 -11.262 -1.763 1.00 98.19 136 ASP A C 1
ATOM 1100 O O . ASP A 1 136 ? -5.184 -11.030 -0.548 1.00 98.19 136 ASP A O 1
ATOM 1104 N N . CYS A 1 137 ? -5.307 -10.299 -2.666 1.00 98.19 137 CYS A N 1
ATOM 1105 C CA . CYS A 1 137 ? -5.613 -8.921 -2.319 1.00 98.19 137 CYS A CA 1
ATOM 1106 C C . CYS A 1 137 ? -6.347 -8.182 -3.443 1.00 98.19 137 CYS A C 1
ATOM 1108 O O . CYS A 1 137 ? -6.318 -8.572 -4.609 1.00 98.19 137 CYS A O 1
ATOM 1110 N N . GLY A 1 138 ? -7.015 -7.091 -3.081 1.00 97.25 138 GLY A N 1
ATOM 1111 C CA . GLY A 1 138 ? -7.468 -6.037 -3.982 1.00 97.25 138 GLY A CA 1
ATOM 1112 C C . GLY A 1 138 ? -6.481 -4.869 -4.007 1.00 97.25 138 GLY A C 1
ATOM 1113 O O . GLY A 1 138 ? -5.553 -4.807 -3.201 1.00 97.25 138 GLY A O 1
ATOM 1114 N N . ASP A 1 139 ? -6.705 -3.925 -4.915 1.00 96.56 139 ASP A N 1
ATOM 1115 C CA . ASP A 1 139 ? -5.917 -2.693 -4.965 1.00 96.56 139 ASP A CA 1
ATOM 1116 C C . ASP A 1 139 ? -6.370 -1.716 -3.866 1.00 96.56 139 ASP A C 1
ATOM 1118 O O . ASP A 1 139 ? -7.518 -1.770 -3.404 1.00 96.56 139 ASP A O 1
ATOM 1122 N N . PHE A 1 140 ? -5.492 -0.788 -3.480 1.00 95.81 140 PHE A N 1
ATOM 1123 C CA . PHE A 1 140 ? -5.845 0.271 -2.537 1.00 95.81 140 PHE A CA 1
ATOM 1124 C C . PHE A 1 140 ? -6.917 1.197 -3.113 1.00 95.81 140 PHE A C 1
ATOM 1126 O O . PHE A 1 140 ? -6.783 1.698 -4.229 1.00 95.81 140 PHE A O 1
ATOM 1133 N N . HIS A 1 141 ? -7.972 1.409 -2.330 1.00 96.06 141 HIS A N 1
ATOM 1134 C CA . HIS A 1 141 ? -9.021 2.383 -2.585 1.00 96.06 141 HIS A CA 1
ATOM 1135 C C . HIS A 1 141 ? -9.367 3.105 -1.285 1.00 96.06 141 HIS A C 1
ATOM 1137 O O . HIS A 1 141 ? -9.665 2.493 -0.257 1.00 96.06 141 HIS A O 1
ATOM 1143 N N . GLU A 1 142 ? -9.320 4.428 -1.342 1.00 95.69 142 GLU A N 1
ATOM 1144 C CA . GLU A 1 142 ? -9.503 5.330 -0.218 1.00 95.69 142 GLU A CA 1
ATOM 1145 C C . GLU A 1 142 ? -8.591 5.025 0.990 1.00 95.69 142 GLU A C 1
ATOM 1147 O O . GLU A 1 142 ? -8.981 5.212 2.152 1.00 95.69 142 GLU A O 1
ATOM 1152 N N . GLY A 1 143 ? -7.371 4.555 0.723 1.00 95.38 143 GLY A N 1
ATOM 1153 C CA . GLY A 1 143 ? -6.374 4.188 1.724 1.00 95.38 143 GLY A CA 1
ATOM 1154 C C . GLY A 1 143 ? -6.519 2.785 2.319 1.00 95.38 143 GLY A C 1
ATOM 1155 O O . GLY A 1 143 ? -5.741 2.454 3.214 1.00 95.38 143 GLY A O 1
ATOM 1156 N N . LEU A 1 144 ? -7.465 1.964 1.843 1.00 97.50 144 LEU A N 1
ATOM 1157 C CA . LEU A 1 144 ? -7.666 0.584 2.300 1.00 97.50 144 LEU A CA 1
ATOM 1158 C C . LEU A 1 144 ? -7.562 -0.423 1.154 1.00 97.50 144 LEU A C 1
ATOM 1160 O O . LEU A 1 144 ? -8.054 -0.177 0.056 1.00 97.50 144 LEU A O 1
ATOM 1164 N N . ALA A 1 145 ? -6.990 -1.592 1.432 1.00 98.31 145 ALA A N 1
ATOM 1165 C CA . ALA A 1 145 ? -6.991 -2.730 0.517 1.00 98.31 145 ALA A CA 1
ATOM 1166 C C . ALA A 1 145 ? -7.640 -3.945 1.181 1.00 98.31 145 ALA A C 1
ATOM 1168 O O . ALA A 1 145 ? -7.328 -4.284 2.326 1.00 98.31 145 ALA A O 1
ATOM 1169 N N . ALA A 1 146 ? -8.535 -4.615 0.456 1.00 98.44 146 ALA A N 1
ATOM 1170 C CA . ALA A 1 146 ? -9.047 -5.918 0.859 1.00 98.44 146 ALA A CA 1
ATOM 1171 C C . ALA A 1 146 ? -7.927 -6.959 0.724 1.00 98.44 146 ALA A C 1
ATOM 1173 O O . ALA A 1 146 ? -7.284 -7.037 -0.320 1.00 98.44 146 ALA A O 1
ATOM 1174 N N . VAL A 1 147 ? -7.694 -7.775 1.750 1.00 98.50 147 VAL A N 1
ATOM 1175 C CA . VAL A 1 147 ? -6.692 -8.854 1.719 1.00 98.50 147 VAL A CA 1
ATOM 1176 C C . VAL A 1 147 ? -7.273 -10.146 2.269 1.00 98.50 147 VAL A C 1
ATOM 1178 O O . VAL A 1 147 ? -8.042 -10.126 3.235 1.00 98.50 147 VAL A O 1
ATOM 1181 N N . ARG A 1 148 ? -6.892 -11.277 1.670 1.00 98.44 148 ARG A N 1
ATOM 1182 C CA . ARG A 1 148 ? -7.261 -12.609 2.144 1.00 98.44 148 ARG A CA 1
ATOM 1183 C C . ARG A 1 148 ? -6.146 -13.202 2.992 1.00 98.44 148 ARG A C 1
ATOM 1185 O O . ARG A 1 148 ? -5.029 -13.421 2.521 1.00 98.44 148 ARG A O 1
ATOM 1192 N N . TRP A 1 149 ? -6.470 -13.505 4.242 1.00 95.88 149 TRP A N 1
ATOM 1193 C CA . TRP A 1 149 ? -5.557 -14.104 5.206 1.00 95.88 149 TRP A CA 1
ATOM 1194 C C . TRP A 1 149 ? -6.249 -15.267 5.915 1.00 95.88 149 TRP A C 1
ATOM 1196 O O . TRP A 1 149 ? -7.348 -15.102 6.448 1.00 95.88 149 TRP A O 1
ATOM 1206 N N . TYR A 1 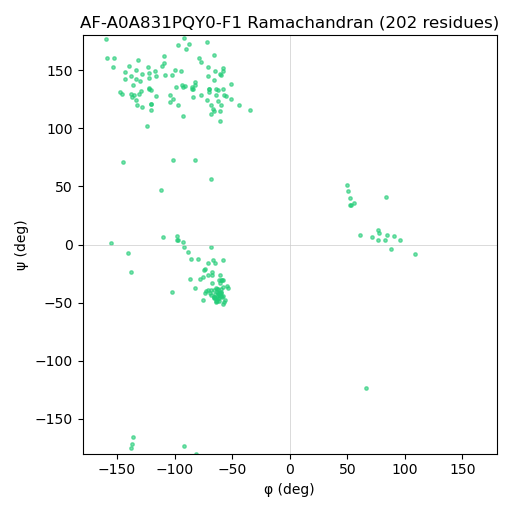150 ? -5.638 -16.454 5.869 1.00 96.06 150 TYR A N 1
ATOM 1207 C CA . TYR A 1 150 ? -6.208 -17.703 6.383 1.00 96.06 150 TYR A CA 1
ATOM 1208 C C . TYR A 1 150 ? -7.638 -17.961 5.875 1.00 96.06 150 TYR A C 1
ATOM 1210 O O . TYR A 1 150 ? -8.554 -18.274 6.638 1.00 96.06 150 TYR A O 1
ATOM 1218 N N . GLY A 1 151 ? -7.849 -17.781 4.566 1.00 96.25 151 GLY A N 1
ATOM 1219 C CA . GLY A 1 151 ? -9.135 -18.025 3.904 1.00 96.25 151 GLY A CA 1
ATOM 1220 C C . GLY A 1 151 ? -10.255 -17.020 4.206 1.00 96.25 151 GLY A C 1
ATOM 1221 O O . GLY A 1 151 ? -11.389 -17.233 3.771 1.00 96.25 151 GLY A O 1
ATOM 1222 N N . ARG A 1 152 ? -9.985 -15.924 4.928 1.00 98.12 152 ARG A N 1
ATOM 1223 C CA . ARG A 1 152 ? -10.963 -14.855 5.197 1.00 98.12 152 ARG A CA 1
ATOM 1224 C C . ARG A 1 152 ? -10.461 -13.515 4.697 1.00 98.12 152 ARG A C 1
ATOM 1226 O O . ARG A 1 152 ? -9.269 -13.238 4.731 1.00 98.12 152 ARG A O 1
ATOM 1233 N N . TRP A 1 153 ? -11.390 -12.676 4.265 1.00 98.56 153 TRP A N 1
ATOM 1234 C CA . TRP A 1 153 ? -11.109 -11.317 3.836 1.00 98.56 153 TRP A CA 1
ATOM 1235 C C . TRP A 1 153 ? -11.219 -10.331 4.996 1.00 98.56 153 TRP A C 1
ATOM 1237 O O . TRP A 1 153 ? -12.164 -10.395 5.794 1.00 98.56 153 TRP A O 1
ATOM 1247 N N . GLY A 1 154 ? -10.249 -9.425 5.066 1.00 98.31 154 GLY A N 1
ATOM 1248 C CA . GLY A 1 154 ? -10.214 -8.241 5.922 1.00 98.31 154 GLY A CA 1
ATOM 1249 C C . GLY A 1 154 ? -9.692 -7.044 5.132 1.00 98.31 154 GLY A C 1
ATOM 1250 O O . GLY A 1 154 ? -9.508 -7.142 3.920 1.00 98.31 154 GLY A O 1
ATOM 1251 N N . TYR A 1 155 ? -9.439 -5.931 5.814 1.00 98.69 155 TYR A N 1
ATOM 1252 C CA . TYR A 1 155 ? -8.930 -4.710 5.191 1.00 98.69 155 TYR A CA 1
ATOM 1253 C C . TYR A 1 155 ? -7.713 -4.190 5.937 1.00 98.69 155 TYR A C 1
ATOM 1255 O O . TYR A 1 155 ? -7.745 -4.074 7.166 1.00 98.69 155 TYR A O 1
ATOM 1263 N N . ILE A 1 156 ? -6.669 -3.860 5.185 1.00 97.81 156 ILE A N 1
ATOM 1264 C CA . ILE A 1 156 ? -5.437 -3.266 5.701 1.00 97.81 156 ILE A CA 1
ATOM 1265 C C . ILE A 1 156 ? -5.294 -1.818 5.248 1.00 97.81 156 ILE A C 1
ATOM 1267 O O . ILE A 1 156 ? -5.817 -1.435 4.199 1.00 97.81 156 ILE A O 1
ATOM 1271 N N . ASP A 1 157 ? -4.568 -1.033 6.033 1.00 94.62 157 ASP A N 1
ATOM 1272 C CA . ASP A 1 157 ? -4.075 0.275 5.621 1.00 94.62 157 ASP A CA 1
ATOM 1273 C C . ASP A 1 157 ? -2.794 0.166 4.771 1.00 94.62 157 ASP A C 1
ATOM 1275 O O . ASP A 1 157 ? -2.268 -0.918 4.501 1.00 94.62 157 ASP A O 1
ATOM 1279 N N . ARG A 1 158 ? -2.269 1.321 4.348 1.00 91.69 158 ARG A N 1
ATOM 1280 C CA . ARG A 1 158 ? -1.046 1.423 3.534 1.00 91.69 158 ARG A CA 1
ATOM 1281 C C . ARG A 1 158 ? 0.236 0.994 4.260 1.00 91.69 158 ARG A C 1
ATOM 1283 O O . ARG A 1 158 ? 1.258 0.828 3.600 1.00 91.69 158 ARG A O 1
ATOM 1290 N N . ALA A 1 159 ? 0.199 0.844 5.584 1.00 87.69 159 ALA A N 1
ATOM 1291 C CA . ALA A 1 159 ? 1.295 0.301 6.383 1.00 87.69 159 ALA A CA 1
ATOM 1292 C C . ALA A 1 159 ? 1.179 -1.225 6.570 1.00 87.69 159 ALA A C 1
ATOM 1294 O O . ALA A 1 159 ? 2.054 -1.834 7.183 1.00 87.69 159 ALA A O 1
ATOM 1295 N N . GLY A 1 160 ? 0.116 -1.850 6.049 1.00 87.88 160 GLY A N 1
ATOM 1296 C CA . GLY A 1 160 ? -0.137 -3.284 6.182 1.00 87.88 160 GLY A CA 1
ATOM 1297 C C . GLY A 1 160 ? -0.844 -3.673 7.479 1.00 87.88 160 GLY A C 1
ATOM 1298 O O . GLY A 1 160 ? -0.968 -4.863 7.773 1.00 87.88 160 GLY A O 1
ATOM 1299 N N . LEU A 1 161 ? -1.315 -2.703 8.268 1.00 91.69 161 LEU A N 1
ATOM 1300 C CA . LEU A 1 161 ? -2.021 -2.967 9.517 1.00 91.69 161 LEU A CA 1
ATOM 1301 C C . LEU A 1 161 ? -3.503 -3.211 9.242 1.00 91.69 161 LEU A C 1
ATOM 1303 O O . LEU A 1 161 ? -4.140 -2.470 8.497 1.00 91.69 161 LEU A O 1
ATOM 1307 N N . PHE A 1 162 ? -4.075 -4.238 9.874 1.00 95.81 162 PHE A N 1
ATOM 1308 C CA . PHE A 1 162 ? -5.506 -4.512 9.764 1.00 95.81 162 PHE A CA 1
ATOM 1309 C C . PHE A 1 162 ? -6.332 -3.397 10.405 1.00 95.81 162 PHE A C 1
ATOM 1311 O O . PHE A 1 162 ? -6.342 -3.242 11.625 1.00 95.81 162 PHE A O 1
ATOM 1318 N N . VAL A 1 163 ? -7.096 -2.693 9.573 1.00 96.75 163 VAL A N 1
ATOM 1319 C CA . VAL A 1 163 ? -8.157 -1.775 10.002 1.00 96.75 163 VAL A CA 1
ATOM 1320 C C . VAL A 1 163 ? -9.432 -2.561 10.293 1.00 96.75 163 VAL A C 1
ATOM 1322 O O . VAL A 1 163 ? -10.127 -2.295 11.270 1.00 96.75 163 VAL A O 1
ATOM 1325 N N . ILE A 1 164 ? -9.709 -3.595 9.491 1.00 97.19 164 ILE A N 1
ATOM 1326 C CA . ILE A 1 164 ? -10.807 -4.534 9.725 1.00 97.19 164 ILE A CA 1
ATOM 1327 C C . ILE A 1 164 ? -10.245 -5.951 9.668 1.00 97.19 164 ILE A C 1
ATOM 1329 O O . ILE A 1 164 ? -9.734 -6.391 8.638 1.00 97.19 164 ILE A O 1
ATOM 1333 N N . GLN A 1 165 ? -10.358 -6.672 10.783 1.00 97.62 165 GLN A N 1
ATOM 1334 C CA . GLN A 1 165 ? -9.836 -8.032 10.916 1.00 97.62 165 GLN A CA 1
ATOM 1335 C C . GLN A 1 165 ? -10.457 -8.991 9.886 1.00 97.62 165 GLN A C 1
ATOM 1337 O O . GLN A 1 165 ? -11.651 -8.858 9.581 1.00 97.62 165 GLN A O 1
ATOM 1342 N N . PRO A 1 166 ? -9.701 -9.985 9.379 1.00 97.69 166 PRO A N 1
ATOM 1343 C CA . PRO A 1 166 ? -10.232 -10.947 8.430 1.00 97.69 166 PRO A CA 1
ATOM 1344 C C . PRO A 1 166 ? -11.383 -11.737 9.026 1.00 97.69 166 PRO A C 1
ATOM 1346 O O . PRO A 1 166 ? -11.235 -12.509 9.972 1.00 97.69 166 PRO A O 1
ATOM 1349 N N . ARG A 1 167 ? -12.562 -11.547 8.450 1.00 97.69 167 ARG A N 1
ATOM 1350 C CA . ARG A 1 167 ? -13.772 -12.235 8.893 1.00 97.69 167 ARG A CA 1
ATOM 1351 C C . ARG A 1 167 ? -14.825 -12.352 7.813 1.00 97.69 167 ARG A C 1
ATOM 1353 O O . ARG A 1 167 ? -15.865 -12.923 8.103 1.00 97.69 167 ARG A O 1
ATOM 1360 N N . PHE A 1 168 ? -14.591 -11.882 6.598 1.00 97.81 168 PHE A N 1
ATOM 1361 C CA . PHE A 1 168 ? -15.564 -11.995 5.516 1.00 97.81 168 PHE A CA 1
ATOM 1362 C C . PHE A 1 168 ? -15.223 -13.162 4.594 1.00 97.81 168 PHE A C 1
ATOM 1364 O O . PHE A 1 168 ? -14.060 -13.541 4.464 1.00 97.81 168 PHE A O 1
ATOM 1371 N N . GLN A 1 169 ? -16.236 -13.767 3.980 1.00 97.94 169 GLN A N 1
ATOM 1372 C CA . GLN A 1 169 ? -16.016 -14.760 2.927 1.00 97.94 169 GLN A CA 1
ATOM 1373 C C . GLN A 1 169 ? -15.664 -14.092 1.593 1.00 97.94 169 GLN A C 1
ATOM 1375 O O . GLN A 1 169 ? -14.915 -14.667 0.812 1.00 97.94 169 GLN A O 1
ATOM 1380 N N . GLU A 1 170 ? -16.167 -12.878 1.368 1.00 97.88 170 GLU A N 1
ATOM 1381 C CA . GLU A 1 170 ? -15.876 -12.019 0.216 1.00 97.88 170 GLU A CA 1
ATOM 1382 C C . GLU A 1 170 ? -15.812 -10.562 0.681 1.00 97.88 170 GLU A C 1
ATOM 1384 O O . GLU A 1 170 ? -16.529 -10.180 1.614 1.00 97.88 170 GLU A O 1
ATOM 1389 N N . ALA A 1 171 ? -14.974 -9.766 0.020 1.00 98.12 171 ALA A N 1
ATOM 1390 C CA . ALA A 1 171 ? -14.802 -8.341 0.265 1.00 98.12 171 ALA A CA 1
ATOM 1391 C C . ALA A 1 171 ? -14.510 -7.611 -1.053 1.00 98.12 171 ALA A C 1
ATOM 1393 O O . ALA A 1 171 ? -13.637 -8.031 -1.812 1.00 98.12 171 ALA A O 1
ATOM 1394 N N . GLY A 1 172 ? -15.250 -6.537 -1.319 1.00 97.88 172 GLY A N 1
ATOM 1395 C CA . GLY A 1 172 ? -15.009 -5.613 -2.426 1.00 97.88 172 GLY A CA 1
ATOM 1396 C C . GLY A 1 172 ? -14.116 -4.430 -2.025 1.00 97.88 172 GLY A C 1
ATOM 1397 O O . GLY A 1 172 ? -13.724 -4.307 -0.868 1.00 97.88 172 GLY A O 1
ATOM 1398 N N . PRO A 1 173 ? -13.779 -3.532 -2.965 1.00 97.50 173 PRO A N 1
ATOM 1399 C CA . PRO A 1 173 ? -13.036 -2.313 -2.653 1.00 97.50 173 PRO A CA 1
ATOM 1400 C C . PRO A 1 173 ? -13.899 -1.306 -1.879 1.00 97.50 173 PRO A C 1
ATOM 1402 O O . PRO A 1 173 ? -15.119 -1.255 -2.054 1.00 97.50 173 PRO A O 1
ATOM 1405 N N . PHE A 1 174 ? -13.252 -0.453 -1.081 1.00 97.56 174 PHE A N 1
ATOM 1406 C CA . PHE A 1 174 ? -13.909 0.703 -0.470 1.00 97.56 174 PHE A CA 1
ATOM 1407 C C . PHE A 1 174 ? -14.245 1.765 -1.518 1.00 97.56 174 PHE A C 1
ATOM 1409 O O . PHE A 1 174 ? -13.417 2.110 -2.360 1.00 97.56 174 PHE A O 1
ATOM 1416 N N . ARG A 1 175 ? -15.476 2.280 -1.467 1.00 96.38 175 ARG A N 1
ATOM 1417 C CA . ARG A 1 175 ? -15.980 3.392 -2.276 1.00 96.38 175 ARG A CA 1
ATOM 1418 C C . ARG A 1 175 ? -16.999 4.185 -1.467 1.00 96.38 175 ARG A C 1
ATOM 1420 O O . ARG A 1 175 ? -17.920 3.613 -0.891 1.00 96.38 175 ARG A O 1
ATOM 1427 N N . GLN A 1 176 ? -16.847 5.503 -1.449 1.00 94.94 176 GLN A N 1
ATOM 1428 C CA . GLN A 1 176 ? -17.678 6.423 -0.673 1.00 94.94 176 GLN A CA 1
ATOM 1429 C C . GLN A 1 176 ? -17.764 6.015 0.811 1.00 94.94 176 GLN A C 1
ATOM 1431 O O . GLN A 1 176 ? -18.828 6.066 1.425 1.00 94.94 176 GLN A O 1
ATOM 1436 N N . GLY A 1 177 ? -16.640 5.571 1.390 1.00 95.94 177 GLY A N 1
ATOM 1437 C CA . GLY A 1 177 ? -16.550 5.177 2.799 1.00 95.94 177 GLY A CA 1
ATOM 1438 C C . GLY A 1 177 ? -17.139 3.807 3.161 1.00 95.94 177 GLY A C 1
ATOM 1439 O O . GLY A 1 177 ? -17.124 3.457 4.343 1.00 95.94 177 GLY A O 1
ATOM 1440 N N . ARG A 1 178 ? -17.620 3.019 2.187 1.00 97.56 178 ARG A N 1
ATOM 1441 C CA . ARG A 1 178 ? -18.198 1.680 2.407 1.00 97.56 178 ARG A CA 1
ATOM 1442 C C . ARG A 1 178 ? -17.636 0.642 1.440 1.00 97.56 178 ARG A C 1
ATOM 1444 O O . ARG A 1 178 ? -17.164 0.997 0.366 1.00 97.56 178 ARG A O 1
ATOM 1451 N N . ALA A 1 179 ? -17.729 -0.637 1.786 1.00 97.94 179 ALA A N 1
ATOM 1452 C CA . ALA A 1 179 ? -17.386 -1.738 0.885 1.00 97.94 179 ALA A CA 1
ATOM 1453 C C . ALA A 1 179 ? -18.397 -2.884 0.976 1.00 97.94 179 ALA A C 1
ATOM 1455 O O . ALA A 1 179 ? -18.909 -3.191 2.052 1.00 97.94 179 ALA A O 1
ATOM 1456 N N . GLU A 1 180 ? -18.672 -3.548 -0.143 1.00 97.75 180 GLU A N 1
ATOM 1457 C CA . GLU A 1 180 ? -19.504 -4.752 -0.148 1.00 97.75 180 GLU A CA 1
ATOM 1458 C C . GLU A 1 180 ? -18.766 -5.920 0.506 1.00 97.75 180 GLU A C 1
ATOM 1460 O O . GLU A 1 180 ? -17.598 -6.188 0.220 1.00 97.75 180 GLU A O 1
ATOM 1465 N N . VAL A 1 181 ? -19.454 -6.633 1.393 1.00 98.12 181 VAL A N 1
ATOM 1466 C CA . VAL A 1 181 ? -18.924 -7.814 2.074 1.00 98.12 181 VAL A CA 1
ATOM 1467 C C . VAL A 1 181 ? -19.974 -8.905 2.176 1.00 98.12 181 VAL A C 1
ATOM 1469 O O . VAL A 1 181 ? -21.180 -8.648 2.258 1.00 98.12 181 VAL A O 1
ATOM 1472 N N . ARG A 1 182 ? -19.502 -10.148 2.260 1.00 97.06 182 ARG A N 1
ATOM 1473 C CA . ARG A 1 182 ? -20.345 -11.304 2.564 1.00 97.06 182 ARG A CA 1
ATOM 1474 C C . ARG A 1 182 ? -19.938 -11.943 3.882 1.00 97.06 182 ARG A C 1
ATOM 1476 O O . ARG A 1 182 ? -18.770 -12.286 4.077 1.00 97.06 182 ARG A O 1
ATOM 1483 N N . LEU A 1 183 ? -20.924 -12.133 4.762 1.00 92.69 183 LEU A N 1
ATOM 1484 C CA . LEU A 1 183 ? -20.790 -12.871 6.015 1.00 92.69 183 LEU A CA 1
ATOM 1485 C C . LEU A 1 183 ? -21.829 -14.000 6.076 1.00 92.69 183 LEU A C 1
ATOM 1487 O O . LEU A 1 183 ? -23.012 -13.783 6.343 1.00 92.69 183 LEU A O 1
ATOM 1491 N N . GLY A 1 184 ? -21.383 -15.227 5.809 1.00 91.25 184 GLY A N 1
ATOM 1492 C CA . GLY A 1 184 ? -22.268 -16.385 5.671 1.00 91.25 184 GLY A CA 1
ATOM 1493 C C . GLY A 1 184 ? -23.165 -16.254 4.437 1.00 91.25 184 GLY A C 1
ATOM 1494 O O . GLY A 1 184 ? -22.660 -16.097 3.324 1.00 91.25 184 GLY A O 1
ATOM 1495 N N . VAL A 1 185 ? -24.484 -16.317 4.647 1.00 89.81 185 VAL A N 1
ATOM 1496 C CA . VAL A 1 185 ? -25.507 -16.136 3.596 1.00 89.81 185 VAL A CA 1
ATOM 1497 C C . VAL A 1 185 ? -25.924 -14.675 3.399 1.00 89.81 185 VAL A C 1
ATOM 1499 O O . VAL A 1 185 ? -26.700 -14.379 2.498 1.00 89.81 185 VAL A O 1
ATOM 1502 N N . ARG A 1 186 ? -25.449 -13.753 4.248 1.00 92.38 186 ARG A N 1
ATOM 1503 C CA . ARG A 1 186 ? -25.852 -12.341 4.216 1.00 92.38 186 ARG A CA 1
ATOM 1504 C C . ARG A 1 186 ? -24.812 -11.503 3.482 1.00 92.38 186 ARG A C 1
ATOM 1506 O O . ARG A 1 186 ? -23.616 -11.629 3.745 1.00 92.38 186 ARG A O 1
ATOM 1513 N N . GLN A 1 187 ? -25.285 -10.612 2.621 1.00 94.50 187 GLN A N 1
ATOM 1514 C CA . GLN A 1 187 ? -24.489 -9.557 1.997 1.00 94.50 187 GLN A CA 1
ATOM 1515 C C . GLN A 1 187 ? -24.774 -8.221 2.687 1.00 94.50 187 GLN A C 1
ATOM 1517 O O . GLN A 1 187 ? -25.906 -7.958 3.106 1.00 94.50 187 GLN A O 1
ATOM 1522 N N . GLY A 1 188 ? -23.770 -7.360 2.792 1.00 95.88 188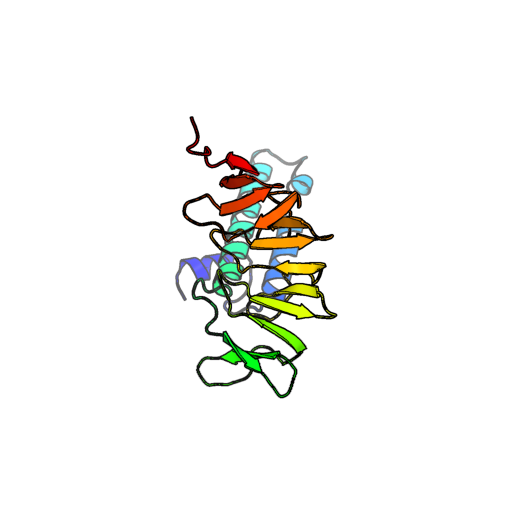 GLY A N 1
ATOM 1523 C CA . GLY A 1 188 ? -23.899 -6.054 3.433 1.00 95.88 188 GLY A CA 1
ATOM 1524 C C . GLY A 1 188 ? -22.815 -5.077 3.010 1.00 95.88 188 GLY A C 1
ATOM 1525 O O . GLY A 1 188 ? -21.904 -5.434 2.265 1.00 95.88 188 GLY A O 1
ATOM 1526 N N . LEU A 1 189 ? -22.927 -3.854 3.510 1.00 97.56 189 LEU A N 1
ATOM 1527 C CA . LEU A 1 189 ? -21.932 -2.803 3.370 1.00 97.56 189 LEU A CA 1
ATOM 1528 C C . LEU A 1 189 ? -21.188 -2.655 4.693 1.00 97.56 189 LEU A C 1
ATOM 1530 O O . LEU A 1 189 ? -21.811 -2.438 5.730 1.00 97.56 189 LEU A O 1
ATOM 1534 N N . VAL A 1 190 ? -19.866 -2.797 4.662 1.00 97.56 190 VAL A N 1
ATOM 1535 C CA . VAL A 1 190 ? -18.999 -2.529 5.809 1.00 97.56 190 VAL A CA 1
ATOM 1536 C C . VAL A 1 190 ? -18.494 -1.092 5.755 1.00 97.56 190 VAL A C 1
ATOM 1538 O O . VAL A 1 190 ? -18.079 -0.619 4.698 1.00 97.56 190 VAL A O 1
ATOM 1541 N N . GLU A 1 191 ? -18.520 -0.402 6.887 1.00 97.06 191 GLU A N 1
ATOM 1542 C CA . GLU A 1 191 ? -17.891 0.908 7.062 1.00 97.06 191 GLU A CA 1
ATOM 1543 C C . GLU A 1 191 ? -16.445 0.757 7.557 1.00 97.06 191 GLU A C 1
ATOM 1545 O O . GLU A 1 191 ? -16.024 -0.316 7.988 1.00 97.06 191 GLU A O 1
ATOM 1550 N N . ARG A 1 192 ? -15.657 1.838 7.546 1.00 94.25 192 ARG A N 1
ATOM 1551 C CA . ARG A 1 192 ? -14.247 1.799 7.994 1.00 94.25 192 ARG A CA 1
ATOM 1552 C C . ARG A 1 192 ? -14.069 1.380 9.454 1.00 94.25 192 ARG A C 1
ATOM 1554 O O . ARG A 1 192 ? -13.028 0.835 9.799 1.00 94.25 192 ARG A O 1
ATOM 1561 N N . SER A 1 193 ? -15.077 1.618 10.295 1.00 93.75 193 SER A N 1
ATOM 1562 C CA . SER A 1 193 ? -15.131 1.140 11.685 1.00 93.75 193 SER A CA 1
ATOM 1563 C C . SER A 1 193 ? -15.195 -0.389 11.788 1.00 93.75 193 SER A C 1
ATOM 1565 O O . SER A 1 193 ? -14.974 -0.955 12.856 1.00 93.75 193 SER A O 1
ATOM 1567 N N . GLY A 1 194 ? -15.525 -1.065 10.685 1.00 92.94 194 GLY A N 1
ATOM 1568 C CA . GLY A 1 194 ? -15.840 -2.480 10.638 1.00 92.94 194 GLY A CA 1
ATOM 1569 C C . GLY A 1 194 ? -17.317 -2.779 10.892 1.00 92.94 194 GLY A C 1
ATOM 1570 O O . GLY A 1 194 ? -17.699 -3.942 10.799 1.00 92.94 194 GLY A O 1
ATOM 1571 N N . GLU A 1 195 ? -18.169 -1.802 11.197 1.00 95.19 195 GLU A N 1
ATOM 1572 C CA . GLU A 1 195 ? -19.613 -2.039 11.323 1.00 95.19 195 GLU A CA 1
ATOM 1573 C C . GLU A 1 195 ? -20.226 -2.441 9.977 1.00 95.19 195 GLU A C 1
ATOM 1575 O O . GLU A 1 195 ? -19.813 -1.941 8.934 1.00 95.19 195 GLU A O 1
ATOM 1580 N N . VAL A 1 196 ? -21.178 -3.384 9.990 1.00 95.06 196 VAL A N 1
ATOM 1581 C CA . VAL A 1 196 ? -21.789 -3.932 8.768 1.00 95.06 196 VAL A CA 1
ATOM 1582 C C . VAL A 1 196 ? -23.288 -3.687 8.770 1.00 95.06 196 VAL A C 1
ATOM 1584 O O . VAL A 1 196 ? -24.012 -4.203 9.623 1.00 95.06 196 VAL A O 1
ATOM 1587 N N . GLU A 1 197 ? -23.759 -2.980 7.752 1.00 95.38 197 GLU A N 1
ATOM 1588 C CA . GLU A 1 197 ? -25.172 -2.839 7.433 1.00 95.38 197 GLU A CA 1
ATOM 1589 C C . GLU A 1 197 ? -25.566 -3.923 6.421 1.00 95.38 197 GLU A C 1
ATOM 1591 O O . GLU A 1 197 ? -25.134 -3.919 5.269 1.00 95.38 197 GLU A O 1
ATOM 1596 N N . PHE A 1 198 ? -26.368 -4.899 6.844 1.00 91.94 198 PHE A N 1
ATOM 1597 C CA . PHE A 1 198 ? -26.825 -5.963 5.949 1.00 91.94 198 PHE A CA 1
ATOM 1598 C C . PHE A 1 198 ? -28.029 -5.517 5.126 1.00 91.94 198 PHE A C 1
ATOM 1600 O O . PHE A 1 198 ? -28.974 -4.942 5.669 1.00 91.94 198 PHE A O 1
ATOM 1607 N N . HIS A 1 199 ? -28.048 -5.894 3.847 1.00 85.50 199 HIS A N 1
ATOM 1608 C CA . HIS A 1 199 ? -29.227 -5.717 3.007 1.00 85.50 199 HIS A CA 1
ATOM 1609 C C . HIS A 1 199 ? -30.424 -6.432 3.654 1.00 85.50 199 HIS A C 1
ATOM 1611 O O . HIS A 1 199 ? -30.330 -7.601 4.044 1.00 85.50 199 HIS A O 1
ATOM 1617 N N . ARG A 1 200 ? -31.551 -5.728 3.813 1.00 77.38 200 ARG A N 1
ATOM 1618 C CA . ARG A 1 200 ? -32.796 -6.354 4.274 1.00 77.38 200 ARG A CA 1
ATOM 1619 C C . ARG A 1 200 ? -33.348 -7.219 3.145 1.00 77.38 200 ARG A C 1
ATOM 1621 O O . ARG A 1 200 ? -33.581 -6.718 2.047 1.00 77.38 200 ARG A O 1
ATOM 1628 N N . ASN A 1 201 ? -33.572 -8.505 3.415 1.00 57.44 201 ASN A N 1
ATOM 1629 C CA . ASN A 1 201 ? -34.315 -9.355 2.492 1.00 57.44 201 ASN A CA 1
ATOM 1630 C C . ASN A 1 201 ? -35.732 -8.796 2.357 1.00 57.44 201 ASN A C 1
ATOM 1632 O O . ASN A 1 201 ? -36.435 -8.631 3.349 1.00 57.44 201 ASN A O 1
ATOM 1636 N N . ARG A 1 202 ? -36.141 -8.496 1.125 1.00 49.06 202 ARG A N 1
ATOM 1637 C CA . ARG A 1 202 ? -37.503 -8.076 0.797 1.00 49.06 202 ARG A CA 1
ATOM 1638 C C . ARG A 1 202 ? -38.378 -9.323 0.674 1.00 49.06 202 ARG A C 1
ATOM 1640 O O . ARG A 1 202 ? -38.685 -9.743 -0.432 1.00 49.06 202 ARG A O 1
ATOM 1647 N N . LEU A 1 203 ? -38.681 -9.952 1.803 1.00 54.00 203 LEU A N 1
ATOM 1648 C CA . LEU A 1 203 ? -39.675 -11.018 1.926 1.00 54.00 203 LEU A CA 1
ATOM 1649 C C . LEU A 1 203 ? -40.357 -10.872 3.294 1.00 54.00 203 LEU A C 1
ATOM 1651 O O . LEU A 1 203 ? -40.089 -11.663 4.190 1.00 54.00 203 LEU A O 1
ATOM 1655 N N . ASP A 1 204 ? -41.181 -9.832 3.423 1.00 52.50 204 ASP A N 1
ATOM 1656 C CA . ASP A 1 204 ? -42.274 -9.722 4.398 1.00 52.50 204 ASP A CA 1
ATOM 1657 C C . ASP A 1 204 ? -43.555 -9.404 3.611 1.00 52.50 204 ASP A C 1
ATOM 1659 O O . ASP A 1 204 ? -43.466 -8.552 2.688 1.00 52.50 204 ASP A O 1
#

Sequence (204 aa):
MTEEIKRAYEALEVEPGASETELREAYLDLVKVWHPDRHQHESERLRKRAEQKLKEITQAYEKLRGLGQSQAEADLFPMDFGGMWGYVDARGRTAIHPLYAAARPFREGLAAVVMVEKWGFIDASGDFRVTPLYEDCGDFHEGLAAVRWYGRWGYIDRAGLFVIQPRFQEAGPFRQGRAEVRLGVRQGLVERSGEVEFHRNRLD

Radius of gyration: 21.91 Å; Cα contacts (8 Å, |Δi|>4): 397; chains: 1; bounding box: 64×46×55 Å

pLDDT: mean 88.85, std 11.54, range [40.0, 98.69]

Solvent-accessible surface area (backbone atoms only — not comparable to full-atom values): 11126 Å² total; per-residue (Å²): 135,55,74,70,54,53,51,24,28,57,56,46,75,44,64,89,83,63,49,74,64,56,52,52,52,37,46,54,53,50,46,70,67,33,37,64,81,80,34,68,88,51,56,71,70,55,35,55,50,27,53,53,47,43,52,49,34,51,54,19,50,52,50,59,58,43,68,76,49,56,87,55,52,53,68,43,44,56,41,77,70,87,76,26,20,22,23,19,35,91,85,70,47,78,70,32,75,63,74,19,73,39,61,46,62,48,32,90,49,34,22,49,32,24,47,95,87,12,34,21,28,24,37,86,85,59,51,70,52,25,72,57,72,22,76,38,68,55,64,50,28,96,64,31,22,28,34,26,50,95,86,15,23,22,29,23,39,77,74,56,49,70,63,28,72,59,68,21,77,40,63,47,61,46,55,97,70,28,20,49,34,27,55,89,96,45,49,27,39,30,37,75,87,54,54,69,52,61,66,77,81,91,80,129

Nearest PDB structures (foldseek):
  2dmx-assembly1_A  TM=6.708E-01  e=1.087E-02  Homo sapiens
  8bbe-assembly1_C  TM=5.889E-01  e=7.333E-03  Homo sapiens
  4it5-assembly1_C  TM=9.212E-01  e=4.705E-01  Vibrio cholerae
  4it5-assembly1_A  TM=9.209E-01  e=6.593E-01  Vibrio cholerae
  1fpo-assembly1_A  TM=8.638E-01  e=1.094E+00  Escherichia coli